Protein AF-A0A973PE07-F1 (afdb_monomer_lite)

Foldseek 3Di:
DVLLVVLQVLLVVCVVVLCDPPSVVVQVVVLVVLLVLLVVLLVCLVPPLLVNLVSLVVLLVCLLCVQVVVPFPDPSDDVVVCLVVVDDLVSSLSSVLSNLCNDSSVVSLLSSLVSLLSNLVVVHDVLNVLSVLLSVLSSLLSSLSSLLSRLQCVVLVVDPNSVVVNVVVSVCVVVCVVCVVVVCVVVVPDDRDPVSCVDLSNLSNVVSVVNVVSSVVSVVSSVVSSVSSSVSSCVVSVPPPPVVPPPPPQDQPDDVSVVVVVVVVVVVPPPVVVVVVVVVVD

Secondary structure (DSSP, 8-state):
-HHHHHHHHHHHHHHHHH-SSHHHHHHHHHHHHHHHHHHHHHHHHHH-HHHHHHHHHHHHHHHHHHHHHTTSS-TTS-HHHHGGGT--HHHHHHHHHHHHHSSHHHHHHHHHHHHHHHHHHHH-HHHHHHHHHHHHHHHHHHHHHHHHHHHHHHHHTTSHHHHHHHHHHHHHHHHHHHHHHHHHHHTT--SS-THHHHSTTTHHHHHHTT-HHHHHHHHHHHHHHHHHHHHHHHHHHH------S-------SSHHHHHHHHHHHHHHH-HHHHHHHHHH--

Sequence (282 aa):
MAVALTMARMKVAVLRHSFRGQRAQTAGTGAAIGGVLAAGTLYLAFTDLDLLAAAYAVWLLGWMLGPVFMGGGDETLRPEYFAPLGLRPRKLATGLLVAAFVGVAPLVSLAALVGLVVAGVRLGFVNALVALPAAALQLAVFVLASKVTVALVGLALRSRLGAIASGMLNGAILAALGQIWVFFVAFGQSGIPDEVWWLPSGWGLLAVRGQWWALGALAVLVVLLLGAWAALLNRRSGAVRASGRGRSTMRASGADGAIVAKELRTWSRDLVRNHQLTFALS

Radius of gyration: 24.04 Å; chains: 1; bounding box: 61×44×74 Å

pLDDT: mean 70.96, std 10.06, range [41.59, 85.06]

Structure (mmCIF, N/CA/C/O backbone):
data_AF-A0A973PE07-F1
#
_entry.id   AF-A0A973PE07-F1
#
loop_
_atom_site.group_PDB
_atom_site.id
_atom_site.type_symbol
_atom_site.label_atom_id
_atom_site.label_alt_id
_atom_site.label_comp_id
_atom_site.label_asym_id
_atom_site.label_entity_id
_atom_site.label_seq_id
_atom_site.pdbx_PDB_ins_code
_atom_site.Cartn_x
_atom_site.Cartn_y
_atom_site.Cartn_z
_atom_site.occupancy
_atom_site.B_iso_or_equiv
_atom_site.auth_seq_id
_atom_site.auth_comp_id
_atom_site.auth_asym_id
_atom_site.auth_atom_id
_atom_site.pdbx_PDB_model_num
ATOM 1 N N . MET A 1 1 ? 12.596 -20.883 -3.164 1.00 57.22 1 MET A N 1
ATOM 2 C CA . MET A 1 1 ? 13.102 -20.169 -1.973 1.00 57.22 1 MET A CA 1
ATOM 3 C C . MET A 1 1 ? 14.409 -19.425 -2.218 1.00 57.22 1 MET A C 1
ATOM 5 O O . MET A 1 1 ? 14.394 -18.218 -2.037 1.00 57.22 1 MET A O 1
ATOM 9 N N . ALA A 1 2 ? 15.488 -20.069 -2.690 1.00 70.19 2 ALA A N 1
ATOM 10 C CA . ALA A 1 2 ? 16.799 -19.416 -2.857 1.00 70.19 2 ALA A CA 1
ATOM 11 C C . ALA A 1 2 ? 16.759 -18.086 -3.641 1.00 70.19 2 ALA A C 1
ATOM 13 O O . ALA A 1 2 ? 17.217 -17.073 -3.136 1.00 70.19 2 ALA A O 1
ATOM 14 N N . VAL A 1 3 ? 16.112 -18.052 -4.813 1.00 68.50 3 VAL A N 1
ATOM 15 C CA . VAL A 1 3 ? 16.027 -16.839 -5.659 1.00 68.50 3 VAL A CA 1
ATOM 16 C C . VAL A 1 3 ? 15.368 -15.652 -4.942 1.00 68.50 3 VAL A C 1
ATOM 18 O O . VAL A 1 3 ? 15.861 -14.532 -5.038 1.00 68.50 3 VAL A O 1
ATOM 21 N N . ALA A 1 4 ? 14.282 -15.886 -4.198 1.00 69.50 4 ALA A N 1
ATOM 22 C CA . ALA A 1 4 ? 13.571 -14.820 -3.490 1.00 69.50 4 ALA A CA 1
ATOM 23 C C . ALA A 1 4 ? 14.399 -14.244 -2.334 1.00 69.50 4 ALA A C 1
ATOM 25 O O . ALA A 1 4 ? 14.472 -13.029 -2.168 1.00 69.50 4 ALA A O 1
ATOM 26 N N . LEU A 1 5 ? 15.088 -15.116 -1.594 1.00 69.62 5 LEU A N 1
ATOM 27 C CA . LEU A 1 5 ? 16.027 -14.725 -0.544 1.00 69.62 5 LEU A CA 1
ATOM 28 C C . LEU A 1 5 ? 17.206 -13.922 -1.104 1.00 69.62 5 LEU A C 1
ATOM 30 O O . LEU A 1 5 ? 17.582 -12.905 -0.525 1.00 69.62 5 LEU A O 1
ATOM 34 N N . THR A 1 6 ? 17.763 -14.330 -2.246 1.00 75.38 6 THR A N 1
ATOM 35 C CA . THR A 1 6 ? 18.860 -13.596 -2.886 1.00 75.38 6 THR A CA 1
ATOM 36 C C . THR A 1 6 ? 18.401 -12.219 -3.363 1.00 75.38 6 THR A C 1
ATOM 38 O O . THR A 1 6 ? 19.090 -11.239 -3.104 1.00 75.38 6 THR A O 1
ATOM 41 N N . MET A 1 7 ? 17.223 -12.105 -3.985 1.00 72.56 7 MET A N 1
ATOM 42 C CA . MET A 1 7 ? 16.670 -10.807 -4.397 1.00 72.56 7 MET A CA 1
ATOM 43 C C . MET A 1 7 ? 16.384 -9.883 -3.208 1.00 72.56 7 MET A C 1
ATOM 45 O O . MET A 1 7 ? 16.707 -8.697 -3.267 1.00 72.56 7 MET A O 1
ATOM 49 N N . ALA A 1 8 ? 15.855 -10.421 -2.106 1.00 69.56 8 ALA A N 1
ATOM 50 C CA . ALA A 1 8 ? 15.675 -9.663 -0.870 1.00 69.56 8 ALA A CA 1
ATOM 51 C C . ALA A 1 8 ? 17.018 -9.148 -0.325 1.00 69.56 8 ALA A C 1
ATOM 53 O O . ALA A 1 8 ? 17.148 -7.962 -0.025 1.00 69.56 8 ALA A O 1
ATOM 54 N N . ARG A 1 9 ? 18.049 -10.005 -0.272 1.00 74.12 9 ARG A N 1
ATOM 55 C CA . ARG A 1 9 ? 19.407 -9.617 0.149 1.00 74.12 9 ARG A CA 1
ATOM 56 C C . ARG A 1 9 ? 20.021 -8.561 -0.767 1.00 74.12 9 ARG A C 1
ATOM 58 O O . ARG A 1 9 ? 20.617 -7.616 -0.261 1.00 74.12 9 ARG A O 1
ATOM 65 N N . MET A 1 10 ? 19.841 -8.680 -2.085 1.00 73.44 10 MET A N 1
ATOM 66 C CA . MET A 1 10 ? 20.280 -7.659 -3.041 1.00 73.44 10 MET A CA 1
ATOM 67 C C . MET A 1 10 ? 19.593 -6.325 -2.769 1.00 73.44 10 MET A C 1
ATOM 69 O O . MET A 1 10 ? 20.272 -5.307 -2.703 1.00 73.44 10 MET A O 1
ATOM 73 N N . LYS A 1 11 ? 18.273 -6.311 -2.540 1.00 69.31 11 LYS A N 1
ATOM 74 C CA . LYS A 1 11 ? 17.566 -5.064 -2.237 1.00 69.31 11 LYS A CA 1
ATOM 75 C C . LYS A 1 11 ? 18.044 -4.429 -0.936 1.00 69.31 11 LYS A C 1
ATOM 77 O O . LYS A 1 11 ? 18.269 -3.226 -0.901 1.00 69.31 11 LYS A O 1
ATOM 82 N N . VAL A 1 12 ? 18.265 -5.225 0.110 1.00 70.31 12 VAL A N 1
ATOM 83 C CA . VAL A 1 12 ? 18.839 -4.737 1.376 1.00 70.31 12 VAL A CA 1
ATOM 84 C C . VAL A 1 12 ? 20.245 -4.177 1.164 1.00 70.31 12 VAL A C 1
ATOM 86 O O . VAL A 1 12 ? 20.564 -3.115 1.694 1.00 70.31 12 VAL A O 1
ATOM 89 N N . ALA A 1 13 ? 21.080 -4.850 0.372 1.00 73.81 13 ALA A N 1
ATOM 90 C CA . ALA A 1 13 ? 22.417 -4.371 0.046 1.00 73.81 13 ALA A CA 1
ATOM 91 C C . ALA A 1 13 ? 22.365 -3.053 -0.742 1.00 73.81 13 ALA A C 1
ATOM 93 O O . ALA A 1 13 ? 23.071 -2.111 -0.390 1.00 73.81 13 ALA A O 1
ATOM 94 N N . VAL A 1 14 ? 21.490 -2.948 -1.745 1.00 68.69 14 VAL A N 1
ATOM 95 C CA . VAL A 1 14 ? 21.272 -1.716 -2.514 1.00 68.69 14 VAL A CA 1
ATOM 96 C C . VAL A 1 14 ? 20.779 -0.597 -1.606 1.00 68.69 14 VAL A C 1
ATOM 98 O O . VAL A 1 14 ? 21.340 0.490 -1.660 1.00 68.69 14 VAL A O 1
ATOM 101 N N . LEU A 1 15 ? 19.799 -0.851 -0.734 1.00 66.25 15 LEU A N 1
ATOM 102 C CA . LEU A 1 15 ? 19.305 0.140 0.226 1.00 66.25 15 LEU A CA 1
ATOM 103 C C . LEU A 1 15 ? 20.432 0.628 1.138 1.00 66.25 15 LEU A C 1
ATOM 105 O O . LEU A 1 15 ? 20.644 1.831 1.230 1.00 66.25 15 LEU A O 1
ATOM 109 N N . ARG A 1 16 ? 21.222 -0.286 1.721 1.00 68.38 16 ARG A N 1
ATOM 110 C CA . ARG A 1 16 ? 22.383 0.055 2.562 1.00 68.38 16 ARG A CA 1
ATOM 111 C C . ARG A 1 16 ? 23.386 0.971 1.856 1.00 68.38 16 ARG A C 1
ATOM 113 O O . ARG A 1 16 ? 23.907 1.882 2.487 1.00 68.38 16 ARG A O 1
ATOM 120 N N . HIS A 1 17 ? 23.637 0.754 0.566 1.00 66.44 17 HIS A N 1
ATOM 121 C CA . HIS A 1 17 ? 24.606 1.543 -0.204 1.00 66.44 17 HIS A CA 1
ATOM 122 C C . HIS A 1 17 ? 23.992 2.775 -0.893 1.00 66.44 17 HIS A C 1
ATOM 124 O O . HIS A 1 17 ? 24.728 3.666 -1.307 1.00 66.44 17 HIS A O 1
ATOM 130 N N . SER A 1 18 ? 22.660 2.859 -0.987 1.00 60.16 18 SER A N 1
ATOM 131 C CA . SER A 1 18 ? 21.935 3.993 -1.583 1.00 60.16 18 SER A CA 1
ATOM 132 C C . SER A 1 18 ? 21.738 5.159 -0.612 1.00 60.16 18 SER A C 1
ATOM 134 O O . SER A 1 18 ? 21.343 6.242 -1.040 1.00 60.16 18 SER A O 1
ATOM 136 N N . PHE A 1 19 ? 22.061 4.983 0.675 1.00 55.88 19 PHE A N 1
ATOM 137 C CA . PHE A 1 19 ? 22.069 6.046 1.687 1.00 55.88 19 PHE A CA 1
ATOM 138 C C . PHE A 1 19 ? 23.280 6.994 1.562 1.00 55.88 19 PHE A C 1
ATOM 140 O O . PHE A 1 19 ? 23.884 7.384 2.558 1.00 55.88 19 PHE A O 1
ATOM 147 N N . ARG A 1 20 ? 23.660 7.385 0.339 1.00 56.38 20 ARG A N 1
ATOM 148 C CA . ARG A 1 20 ? 24.670 8.426 0.092 1.00 56.38 20 ARG A CA 1
ATOM 149 C C . ARG A 1 20 ? 24.156 9.415 -0.960 1.00 56.38 20 ARG A C 1
ATOM 151 O O . ARG A 1 20 ? 23.688 9.009 -2.021 1.00 56.38 20 ARG A O 1
ATOM 158 N N . GLY A 1 21 ? 24.239 10.712 -0.658 1.00 59.06 21 GLY A N 1
ATOM 159 C CA . GLY A 1 21 ? 23.852 11.805 -1.562 1.00 59.06 21 GLY A CA 1
ATOM 160 C C . GLY A 1 21 ? 22.342 12.084 -1.647 1.00 59.06 21 GLY A C 1
ATOM 161 O O . GLY A 1 21 ? 21.580 11.785 -0.729 1.00 59.06 21 GLY A O 1
ATOM 162 N N . GLN A 1 22 ? 21.897 12.659 -2.768 1.00 55.78 22 GLN A N 1
ATOM 163 C CA . GLN A 1 22 ? 20.538 13.193 -2.973 1.00 55.78 22 GLN A CA 1
ATOM 164 C C . GLN A 1 22 ? 19.412 12.155 -2.802 1.00 55.78 22 GLN A C 1
ATOM 166 O O . GLN A 1 22 ? 18.336 12.488 -2.313 1.00 55.78 22 GLN A O 1
ATOM 171 N N . ARG A 1 23 ? 19.673 10.876 -3.110 1.00 56.84 23 ARG A N 1
ATOM 172 C CA . ARG A 1 23 ? 18.713 9.774 -2.898 1.00 56.84 23 ARG A CA 1
ATOM 173 C C . ARG A 1 23 ? 18.468 9.463 -1.418 1.00 56.84 23 ARG A C 1
ATOM 175 O O . ARG A 1 23 ? 17.372 9.036 -1.063 1.00 56.84 23 ARG A O 1
ATOM 182 N N . ALA A 1 24 ? 19.462 9.694 -0.557 1.00 59.59 24 ALA A N 1
ATOM 183 C CA . ALA A 1 24 ? 19.322 9.538 0.888 1.00 59.59 24 ALA A CA 1
ATOM 184 C C . ALA A 1 24 ? 18.461 10.657 1.482 1.00 59.59 24 ALA A C 1
ATOM 186 O O . ALA A 1 24 ? 17.625 10.383 2.337 1.00 59.59 24 ALA A O 1
ATOM 187 N N . GLN A 1 25 ? 18.612 11.892 0.986 1.00 59.03 25 GLN A N 1
ATOM 188 C CA . GLN A 1 25 ? 17.750 13.009 1.379 1.00 59.03 25 GLN A CA 1
ATOM 189 C C . GLN A 1 25 ? 16.302 12.775 0.951 1.00 59.03 25 GLN A C 1
ATOM 191 O O . GLN A 1 25 ? 15.421 12.834 1.797 1.00 59.03 25 GLN A O 1
ATOM 196 N N . THR A 1 26 ? 16.035 12.410 -0.308 1.00 64.12 26 THR A N 1
ATOM 197 C CA . THR A 1 26 ? 14.653 12.148 -0.754 1.00 64.12 26 THR A CA 1
ATOM 198 C C . THR A 1 26 ? 14.011 10.973 -0.013 1.00 64.12 26 THR A C 1
ATOM 200 O O . THR A 1 26 ? 12.840 11.042 0.358 1.00 64.12 26 THR A O 1
ATOM 203 N N . ALA A 1 27 ? 14.773 9.903 0.250 1.00 64.00 27 ALA A N 1
ATOM 204 C CA . ALA A 1 27 ? 14.294 8.771 1.042 1.00 64.00 27 ALA A CA 1
ATOM 205 C C . ALA A 1 27 ? 14.064 9.151 2.514 1.00 64.00 27 ALA A C 1
ATOM 207 O O . ALA A 1 27 ? 13.076 8.719 3.102 1.00 64.00 27 ALA A O 1
ATOM 208 N N . GLY A 1 28 ? 14.942 9.972 3.095 1.00 66.94 28 GLY A N 1
ATOM 209 C CA . GLY A 1 28 ? 14.835 10.469 4.465 1.00 66.94 28 GLY A CA 1
ATOM 210 C C . GLY A 1 28 ? 13.641 11.401 4.659 1.00 66.94 28 GLY A C 1
ATOM 211 O O . GLY A 1 28 ? 12.853 11.192 5.574 1.00 66.94 28 GLY A O 1
ATOM 212 N N . THR A 1 29 ? 13.442 12.369 3.762 1.00 70.06 29 THR A N 1
ATOM 213 C CA . THR A 1 29 ? 12.277 13.265 3.782 1.00 70.06 29 THR A CA 1
ATOM 214 C C . THR A 1 29 ? 10.978 12.484 3.591 1.00 70.06 29 THR A C 1
ATOM 216 O O . THR A 1 29 ? 10.030 12.685 4.345 1.00 70.06 29 THR A O 1
ATOM 219 N N . GLY A 1 30 ? 10.941 11.534 2.648 1.00 71.81 30 GLY A N 1
ATOM 220 C CA . GLY A 1 30 ? 9.783 10.658 2.459 1.00 71.81 30 GLY A CA 1
ATOM 221 C C . GLY A 1 30 ? 9.486 9.788 3.685 1.00 71.81 30 GLY A C 1
ATOM 222 O O . GLY A 1 30 ? 8.327 9.638 4.065 1.00 71.81 30 GLY A O 1
ATOM 223 N N . ALA A 1 31 ? 10.521 9.261 4.344 1.00 73.12 31 ALA A N 1
ATOM 224 C CA . ALA A 1 31 ? 10.378 8.495 5.579 1.00 73.12 31 ALA A CA 1
ATOM 225 C C . ALA A 1 31 ? 9.899 9.359 6.753 1.00 73.12 31 ALA A C 1
ATOM 227 O O . ALA A 1 31 ? 9.062 8.905 7.525 1.00 73.12 31 ALA A O 1
ATOM 228 N N . ALA A 1 32 ? 10.386 10.597 6.875 1.00 74.00 32 ALA A N 1
ATOM 229 C CA . ALA A 1 32 ? 9.976 11.526 7.923 1.00 74.00 32 ALA A CA 1
ATOM 230 C C . ALA A 1 32 ? 8.511 11.952 7.756 1.00 74.00 32 ALA A C 1
ATOM 232 O O . ALA A 1 32 ? 7.726 11.813 8.690 1.00 74.00 32 ALA A O 1
ATOM 233 N N . ILE A 1 33 ? 8.119 12.385 6.551 1.00 80.00 33 ILE A N 1
ATOM 234 C CA . ILE A 1 33 ? 6.724 12.734 6.237 1.00 80.00 33 ILE A CA 1
ATOM 235 C C . ILE A 1 33 ? 5.824 11.517 6.453 1.00 80.00 33 ILE A C 1
ATOM 237 O O . ILE A 1 33 ? 4.800 11.608 7.126 1.00 80.00 33 ILE A O 1
ATOM 241 N N . GLY A 1 34 ? 6.231 10.357 5.936 1.00 77.94 34 GLY A N 1
ATOM 242 C CA . GLY A 1 34 ? 5.502 9.112 6.126 1.00 77.94 34 GLY A CA 1
ATOM 243 C C . GLY A 1 34 ? 5.376 8.717 7.600 1.00 77.94 34 GLY A C 1
ATOM 244 O O . GLY A 1 34 ? 4.316 8.263 8.015 1.00 77.94 34 GLY A O 1
ATOM 245 N N . GLY A 1 35 ? 6.420 8.930 8.404 1.00 78.06 35 GLY A N 1
ATOM 246 C CA . GLY A 1 35 ? 6.415 8.690 9.845 1.00 78.06 35 GLY A CA 1
ATOM 247 C C . GLY A 1 35 ? 5.449 9.608 10.594 1.00 78.06 35 GLY A C 1
ATOM 248 O O . GLY A 1 35 ? 4.687 9.125 11.426 1.00 78.06 35 GLY A O 1
ATOM 249 N N . VAL A 1 36 ? 5.412 10.900 10.254 1.00 81.31 36 VAL A N 1
ATOM 250 C CA . VAL A 1 36 ? 4.438 11.856 10.813 1.00 81.31 36 VAL A CA 1
ATOM 251 C C . VAL A 1 36 ? 3.011 11.456 10.440 1.00 81.31 36 VAL A C 1
ATOM 253 O O . VAL A 1 36 ? 2.143 11.400 11.308 1.00 81.31 36 VAL A O 1
ATOM 256 N N . LEU A 1 37 ? 2.769 11.102 9.174 1.00 81.88 37 LEU A N 1
ATOM 257 C CA . LEU A 1 37 ? 1.463 10.615 8.726 1.00 81.88 37 LEU A CA 1
ATOM 258 C C . LEU A 1 37 ? 1.068 9.314 9.434 1.00 81.88 37 LEU A C 1
ATOM 260 O O . LEU A 1 37 ? -0.090 9.151 9.816 1.00 81.88 37 LEU A O 1
ATOM 264 N N . ALA A 1 38 ? 2.012 8.395 9.646 1.00 80.69 38 ALA A N 1
ATOM 265 C CA . ALA A 1 38 ? 1.766 7.147 10.360 1.00 80.69 38 ALA A CA 1
ATOM 266 C C . ALA A 1 38 ? 1.428 7.405 11.833 1.00 80.69 38 ALA A C 1
ATOM 268 O O . ALA A 1 38 ? 0.469 6.828 12.336 1.00 80.69 38 ALA A O 1
ATOM 269 N N . ALA A 1 39 ? 2.147 8.314 12.497 1.00 81.31 39 ALA A N 1
ATOM 270 C CA . ALA A 1 39 ? 1.852 8.730 13.865 1.00 81.31 39 ALA A CA 1
ATOM 271 C C . ALA A 1 39 ? 0.468 9.390 13.975 1.00 81.31 39 ALA A C 1
ATOM 273 O O . ALA A 1 39 ? -0.303 9.046 14.869 1.00 81.31 39 ALA A O 1
ATOM 274 N N . GLY A 1 40 ? 0.114 10.267 13.029 1.00 80.69 40 GLY A N 1
ATOM 275 C CA . GLY A 1 40 ? -1.225 10.855 12.942 1.00 80.69 40 GLY A CA 1
ATOM 276 C C . GLY A 1 40 ? -2.312 9.799 12.730 1.00 80.69 40 GLY A C 1
ATOM 277 O O . GLY A 1 40 ? -3.324 9.808 13.420 1.00 80.69 40 GLY A O 1
ATOM 278 N N . THR A 1 41 ? -2.070 8.822 11.853 1.00 81.50 41 THR A N 1
ATOM 279 C CA . THR A 1 41 ? -2.992 7.691 11.629 1.00 81.50 41 THR A CA 1
ATOM 280 C C . THR A 1 41 ? -3.160 6.856 12.902 1.00 81.50 41 THR A C 1
ATOM 282 O O . THR A 1 41 ? -4.266 6.445 13.240 1.00 81.50 41 THR A O 1
ATOM 285 N N . LEU A 1 42 ? -2.073 6.638 13.648 1.00 83.81 42 LEU A N 1
ATOM 286 C CA . LEU A 1 42 ? -2.109 5.920 14.918 1.00 83.81 42 LEU A CA 1
ATOM 287 C C . LEU A 1 42 ? -2.925 6.676 15.969 1.00 83.81 42 LEU A C 1
ATOM 289 O O . LEU A 1 42 ? -3.717 6.063 16.675 1.00 83.81 42 LEU A O 1
ATOM 293 N N . TYR A 1 43 ? -2.763 7.999 16.044 1.00 82.94 43 TYR A N 1
ATOM 294 C CA . TYR A 1 43 ? -3.553 8.855 16.924 1.00 82.94 43 TYR A CA 1
ATOM 295 C C . TYR A 1 43 ? -5.050 8.765 16.597 1.00 82.94 43 TYR A C 1
ATOM 297 O O . TYR A 1 43 ? -5.862 8.565 17.499 1.00 82.94 43 TYR A O 1
ATOM 305 N N . LEU A 1 44 ? -5.416 8.799 15.310 1.00 81.31 44 LEU A N 1
ATOM 306 C CA . LEU A 1 44 ? -6.809 8.646 14.875 1.00 81.31 44 LEU A CA 1
ATOM 307 C C . LEU A 1 44 ? -7.426 7.313 15.318 1.00 81.31 44 LEU A C 1
ATOM 309 O O . LEU A 1 44 ? -8.599 7.286 15.669 1.00 81.31 44 LEU A O 1
ATOM 313 N N . ALA A 1 45 ? -6.644 6.233 15.415 1.00 81.62 45 ALA A N 1
ATOM 314 C CA . ALA A 1 45 ? -7.139 4.951 15.924 1.00 81.62 45 ALA A CA 1
ATOM 315 C C . ALA A 1 45 ? -7.625 4.995 17.387 1.00 81.62 45 ALA A C 1
ATOM 317 O O . ALA A 1 45 ? -8.424 4.149 17.810 1.00 81.62 45 ALA A O 1
ATOM 318 N N . PHE A 1 46 ? -7.166 5.975 18.170 1.00 78.81 46 PHE A N 1
ATOM 319 C CA . PHE A 1 46 ? -7.644 6.208 19.533 1.00 78.81 46 PHE A CA 1
ATOM 320 C C . PHE A 1 46 ? -8.862 7.133 19.581 1.00 78.81 46 PHE A C 1
ATOM 322 O O . PHE A 1 46 ? -9.716 6.957 20.452 1.00 78.81 46 PHE A O 1
ATOM 329 N N . THR A 1 47 ? -8.973 8.060 18.635 1.00 82.06 47 THR A N 1
ATOM 330 C CA . THR A 1 47 ? -10.000 9.104 18.656 1.00 82.06 47 THR A CA 1
ATOM 331 C C . THR A 1 47 ? -11.257 8.689 17.900 1.00 82.06 47 THR A C 1
ATOM 333 O O . THR A 1 47 ? -12.329 8.634 18.494 1.00 82.06 47 THR A O 1
ATOM 336 N N . ASP A 1 48 ? -11.128 8.368 16.611 1.00 80.56 48 ASP A N 1
ATOM 337 C CA . ASP A 1 48 ? -12.265 8.230 15.702 1.00 80.56 48 ASP A CA 1
ATOM 338 C C . ASP A 1 48 ? -11.960 7.247 14.557 1.00 80.56 48 ASP A C 1
ATOM 340 O O . ASP A 1 48 ? -10.986 7.381 13.809 1.00 80.56 48 ASP A O 1
ATOM 344 N N . LEU A 1 49 ? -12.823 6.241 14.423 1.00 78.75 49 LEU A N 1
ATOM 345 C CA . LEU A 1 49 ? -12.694 5.185 13.424 1.00 78.75 49 LEU A CA 1
ATOM 346 C C . LEU A 1 49 ? -13.082 5.642 12.011 1.00 78.75 49 LEU A C 1
ATOM 348 O O . LEU A 1 49 ? -12.560 5.077 11.050 1.00 78.75 49 LEU A O 1
ATOM 352 N N . ASP A 1 50 ? -13.947 6.646 11.868 1.00 79.38 50 ASP A N 1
ATOM 353 C CA . ASP A 1 50 ? -14.361 7.174 10.564 1.00 79.38 50 ASP A CA 1
ATOM 354 C C . ASP A 1 50 ? -13.218 7.996 9.952 1.00 79.38 50 ASP A C 1
ATOM 356 O O . ASP A 1 50 ? -12.835 7.797 8.794 1.00 79.38 50 ASP A O 1
ATOM 360 N N . LEU A 1 51 ? -12.556 8.815 10.778 1.00 78.31 51 LEU A N 1
ATOM 361 C CA . LEU A 1 51 ? -11.313 9.506 10.413 1.00 78.31 51 LEU A CA 1
ATOM 362 C C . LEU A 1 51 ? -10.182 8.526 10.084 1.00 78.31 51 LEU A C 1
ATOM 364 O O . LEU A 1 51 ? -9.405 8.767 9.157 1.00 78.31 51 LEU A O 1
ATOM 368 N N . LEU A 1 52 ? -10.099 7.399 10.795 1.00 80.25 52 LEU A N 1
ATOM 369 C CA . LEU A 1 52 ? -9.124 6.352 10.498 1.00 80.25 52 LEU A CA 1
ATOM 370 C C . LEU A 1 52 ? -9.397 5.670 9.142 1.00 80.25 52 LEU A C 1
ATOM 372 O O . LEU A 1 52 ? -8.457 5.431 8.379 1.00 80.25 52 LEU A O 1
ATOM 376 N N . ALA A 1 53 ? -10.662 5.394 8.808 1.00 80.44 53 ALA A N 1
ATOM 377 C CA . ALA A 1 53 ? -11.041 4.841 7.506 1.00 80.44 53 ALA A CA 1
ATOM 378 C C . ALA A 1 53 ? -10.673 5.798 6.359 1.00 80.44 53 ALA A C 1
ATOM 380 O O . ALA A 1 53 ? -10.077 5.376 5.360 1.00 80.44 53 ALA A O 1
ATOM 381 N N . ALA A 1 54 ? -10.938 7.097 6.534 1.00 78.62 54 ALA A N 1
ATOM 382 C CA . ALA A 1 54 ? -10.528 8.127 5.583 1.00 78.62 54 ALA A CA 1
ATOM 383 C C . ALA A 1 54 ? -9.000 8.227 5.461 1.00 78.62 54 ALA A C 1
ATOM 385 O O . ALA A 1 54 ? -8.473 8.293 4.348 1.00 78.62 54 ALA A O 1
ATOM 386 N N . ALA A 1 55 ? -8.266 8.152 6.575 1.00 81.50 55 ALA A N 1
ATOM 387 C CA . ALA A 1 55 ? -6.806 8.130 6.550 1.00 81.50 55 ALA A CA 1
ATOM 388 C C . ALA A 1 55 ? -6.276 6.945 5.725 1.00 81.50 55 ALA A C 1
ATOM 390 O O . ALA A 1 55 ? -5.382 7.123 4.896 1.00 81.50 55 ALA A O 1
ATOM 391 N N . TYR A 1 56 ? -6.850 5.745 5.867 1.00 81.62 56 TYR A N 1
ATOM 392 C CA . TYR A 1 56 ? -6.454 4.599 5.043 1.00 81.62 56 TYR A CA 1
ATOM 393 C C . TYR A 1 56 ? -6.802 4.753 3.561 1.00 81.62 56 TYR A C 1
ATOM 395 O O . TYR A 1 56 ? -6.057 4.250 2.716 1.00 81.62 56 TYR A O 1
ATOM 403 N N . ALA A 1 57 ? -7.878 5.467 3.219 1.00 81.38 57 ALA A N 1
ATOM 404 C CA . ALA A 1 57 ? -8.162 5.826 1.831 1.00 81.38 57 ALA A CA 1
ATOM 405 C C . ALA A 1 57 ? -7.067 6.744 1.264 1.00 81.38 57 ALA A C 1
ATOM 407 O O . ALA A 1 57 ? -6.549 6.491 0.175 1.00 81.38 57 ALA A O 1
ATOM 408 N N . VAL A 1 58 ? -6.625 7.743 2.036 1.00 81.31 58 VAL A N 1
ATOM 409 C CA . VAL A 1 58 ? -5.495 8.610 1.661 1.00 81.31 58 VAL A CA 1
ATOM 410 C C . VAL A 1 58 ? -4.206 7.801 1.495 1.00 81.31 58 VAL A C 1
ATOM 412 O O . VAL A 1 58 ? -3.483 8.002 0.517 1.00 81.31 58 VAL A O 1
ATOM 415 N N . TRP A 1 59 ? -3.933 6.836 2.380 1.00 81.25 59 TRP A N 1
ATOM 416 C CA . TRP A 1 59 ? -2.793 5.922 2.230 1.00 81.25 59 TRP A CA 1
ATOM 417 C C . TRP A 1 59 ? -2.859 5.117 0.929 1.00 81.25 59 TRP A C 1
ATOM 419 O O . TRP A 1 59 ? -1.861 5.048 0.209 1.00 81.25 59 TRP A O 1
ATOM 429 N N . LEU A 1 60 ? -4.018 4.540 0.596 1.00 80.12 60 LEU A N 1
ATOM 430 C CA . LEU A 1 60 ? -4.215 3.787 -0.646 1.00 80.12 60 LEU A CA 1
ATOM 431 C C . LEU A 1 60 ? -3.916 4.655 -1.877 1.00 80.12 60 LEU A C 1
ATOM 433 O O . LEU A 1 60 ? -3.180 4.236 -2.773 1.00 80.12 60 LEU A O 1
ATOM 437 N N . LEU A 1 61 ? -4.434 5.884 -1.892 1.00 77.44 61 LEU A N 1
ATOM 438 C CA . LEU A 1 61 ? -4.204 6.847 -2.967 1.00 77.44 61 LEU A CA 1
ATOM 439 C C . LEU A 1 61 ? -2.731 7.248 -3.064 1.00 77.44 61 LEU A C 1
ATOM 441 O O . LEU A 1 61 ? -2.159 7.235 -4.155 1.00 77.44 61 LEU A O 1
ATOM 445 N N . GLY A 1 62 ? -2.090 7.524 -1.927 1.00 76.25 62 GLY A N 1
ATOM 446 C CA . GLY A 1 62 ? -0.660 7.816 -1.853 1.00 76.25 62 GLY A CA 1
ATOM 447 C C . GLY A 1 62 ? 0.195 6.686 -2.431 1.00 76.25 62 GLY A C 1
ATOM 448 O O . GLY A 1 62 ? 1.155 6.945 -3.154 1.00 76.25 62 GLY A O 1
ATOM 449 N N . TRP A 1 63 ? -0.184 5.426 -2.204 1.00 77.31 63 TRP A N 1
ATOM 450 C CA . TRP A 1 63 ? 0.500 4.265 -2.782 1.00 77.31 63 TRP A CA 1
ATOM 451 C C . TRP A 1 63 ? 0.289 4.103 -4.289 1.00 77.31 63 TRP A C 1
ATOM 453 O O . TRP A 1 63 ? 1.207 3.660 -4.990 1.00 77.31 63 TRP A O 1
ATOM 463 N N . MET A 1 64 ? -0.891 4.455 -4.802 1.00 74.88 64 MET A N 1
ATOM 464 C CA . MET A 1 64 ? -1.176 4.424 -6.240 1.00 74.88 64 MET A CA 1
ATOM 465 C C . MET A 1 64 ? -0.451 5.547 -6.986 1.00 74.88 64 MET A C 1
ATOM 467 O O . MET A 1 64 ? 0.121 5.305 -8.048 1.00 74.88 64 MET A O 1
ATOM 471 N N . LEU A 1 65 ? -0.449 6.754 -6.422 1.00 71.62 65 LEU A N 1
ATOM 472 C CA . LEU A 1 65 ? 0.059 7.962 -7.067 1.00 71.62 65 LEU A CA 1
ATOM 473 C C . LEU A 1 65 ? 1.556 8.194 -6.825 1.00 71.62 65 LEU A C 1
ATOM 475 O O . LEU A 1 65 ? 2.266 8.641 -7.724 1.00 71.62 65 LEU A O 1
ATOM 479 N N . GLY A 1 66 ? 2.063 7.858 -5.638 1.00 70.69 66 GLY A N 1
ATOM 480 C CA . GLY A 1 66 ? 3.444 8.129 -5.223 1.00 70.69 66 GLY A CA 1
ATOM 481 C C . GLY A 1 66 ? 4.509 7.663 -6.226 1.00 70.69 66 GLY A C 1
ATOM 482 O O . GLY A 1 66 ? 5.355 8.465 -6.627 1.00 70.69 66 GLY A O 1
ATOM 483 N N . PRO A 1 67 ? 4.468 6.410 -6.714 1.00 68.81 67 PRO A N 1
ATOM 484 C CA . PRO A 1 67 ? 5.428 5.935 -7.708 1.00 68.81 67 PRO A CA 1
ATOM 485 C C . PRO A 1 67 ? 5.295 6.597 -9.084 1.00 68.81 67 PRO A C 1
ATOM 487 O O . PRO A 1 67 ? 6.263 6.603 -9.844 1.00 68.81 67 PRO A O 1
ATOM 490 N N . VAL A 1 68 ? 4.103 7.090 -9.435 1.00 66.56 68 VAL A N 1
ATOM 491 C CA . VAL A 1 68 ? 3.847 7.757 -10.720 1.00 66.56 68 VAL A CA 1
ATOM 492 C C . VAL A 1 68 ? 4.505 9.135 -10.713 1.00 66.56 68 VAL A C 1
ATOM 494 O O . VAL A 1 68 ? 5.222 9.472 -11.652 1.00 66.56 68 VAL A O 1
ATOM 497 N N . PHE A 1 69 ? 4.344 9.886 -9.621 1.00 63.00 69 PHE A N 1
ATOM 498 C CA . PHE A 1 69 ? 4.935 11.216 -9.462 1.00 63.00 69 PHE A CA 1
ATOM 499 C C . PHE A 1 69 ? 6.449 11.205 -9.252 1.00 63.00 69 PHE A C 1
ATOM 501 O O . PHE A 1 69 ? 7.133 12.096 -9.746 1.00 63.00 69 PHE A O 1
ATOM 508 N N . MET A 1 70 ? 6.996 10.190 -8.576 1.00 62.22 70 MET A N 1
ATOM 509 C CA . MET A 1 70 ? 8.450 10.054 -8.403 1.00 62.22 70 MET A CA 1
ATOM 510 C C . MET A 1 70 ? 9.184 9.487 -9.634 1.00 62.22 70 MET A C 1
ATOM 512 O O . MET A 1 70 ? 10.368 9.172 -9.543 1.00 62.22 70 MET A O 1
ATOM 516 N N . GLY A 1 71 ? 8.522 9.364 -10.790 1.00 52.81 71 GLY A N 1
ATOM 517 C CA . GLY A 1 71 ? 9.196 9.041 -12.052 1.00 52.81 71 GLY A CA 1
ATOM 518 C C . GLY A 1 71 ? 9.353 7.550 -12.369 1.00 52.81 71 GLY A C 1
ATOM 519 O O . GLY A 1 71 ? 10.121 7.200 -13.261 1.00 52.81 71 GLY A O 1
ATOM 520 N N . GLY A 1 72 ? 8.592 6.666 -11.717 1.00 51.50 72 GLY A N 1
ATOM 521 C CA . GLY A 1 72 ? 8.512 5.249 -12.079 1.00 51.50 72 GLY A CA 1
ATOM 522 C C . GLY A 1 72 ? 8.972 4.311 -10.966 1.00 51.50 72 GLY A C 1
ATOM 523 O O . GLY A 1 72 ? 9.992 4.514 -10.317 1.00 51.50 72 GLY A O 1
ATOM 524 N N . GLY A 1 73 ? 8.174 3.265 -10.728 1.00 53.62 73 GLY A N 1
ATOM 525 C CA . GLY A 1 73 ? 8.302 2.418 -9.544 1.00 53.62 73 GLY A CA 1
ATOM 526 C C . GLY A 1 73 ? 9.670 1.765 -9.357 1.00 53.62 73 GLY A C 1
ATOM 527 O O . GLY A 1 73 ? 10.262 1.281 -10.313 1.00 53.62 73 GLY A O 1
ATOM 528 N N . ASP A 1 74 ? 10.089 1.711 -8.088 1.00 53.97 74 ASP A N 1
ATOM 529 C CA . ASP A 1 74 ? 11.236 0.993 -7.516 1.00 53.97 74 ASP A CA 1
ATOM 530 C C . ASP A 1 74 ? 12.254 0.485 -8.552 1.00 53.97 74 ASP A C 1
ATOM 532 O O . ASP A 1 74 ? 12.309 -0.700 -8.889 1.00 53.97 74 ASP A O 1
ATOM 536 N N . GLU A 1 75 ? 13.056 1.411 -9.079 1.00 50.41 75 GLU A N 1
ATOM 537 C CA . GLU A 1 75 ? 14.055 1.138 -10.117 1.00 50.41 75 GLU A CA 1
ATOM 538 C C . GLU A 1 75 ? 15.208 0.245 -9.636 1.00 50.41 75 GLU A C 1
ATOM 540 O O . GLU A 1 75 ? 16.071 -0.138 -10.428 1.00 50.41 75 GLU A O 1
ATOM 545 N N . THR A 1 76 ? 15.223 -0.099 -8.346 1.00 51.66 76 THR A N 1
ATOM 546 C CA . THR A 1 76 ? 16.281 -0.880 -7.700 1.00 51.66 76 THR A CA 1
ATOM 547 C C . THR A 1 76 ? 16.403 -2.291 -8.269 1.00 51.66 76 THR A C 1
ATOM 549 O O . THR A 1 76 ? 17.514 -2.802 -8.391 1.00 51.66 76 THR A O 1
ATOM 552 N N . LEU A 1 77 ? 15.291 -2.924 -8.658 1.00 53.19 77 LEU A N 1
ATOM 553 C CA . LEU A 1 77 ? 15.278 -4.282 -9.207 1.00 53.19 77 LEU A CA 1
ATOM 554 C C . LEU A 1 77 ? 14.361 -4.360 -10.430 1.00 53.19 77 LEU A C 1
ATOM 556 O O . LEU A 1 77 ? 13.200 -4.768 -10.344 1.00 53.19 77 LEU A O 1
ATOM 560 N N . ARG A 1 78 ? 14.889 -3.981 -11.599 1.00 63.72 78 ARG A N 1
ATOM 561 C CA . ARG A 1 78 ? 14.157 -4.126 -12.861 1.00 63.72 78 ARG A CA 1
ATOM 562 C C . ARG A 1 78 ? 14.157 -5.593 -13.308 1.00 63.72 78 ARG A C 1
ATOM 564 O O . ARG A 1 78 ? 15.225 -6.202 -13.354 1.00 63.72 78 ARG A O 1
ATOM 571 N N . PRO A 1 79 ? 13.004 -6.162 -13.711 1.00 61.78 79 PRO A N 1
ATOM 572 C CA . PRO A 1 79 ? 12.940 -7.523 -14.257 1.00 61.78 79 PRO A CA 1
ATOM 573 C C . PRO A 1 79 ? 13.835 -7.698 -15.495 1.00 61.78 79 PRO A C 1
ATOM 575 O O . PRO A 1 79 ? 14.346 -8.786 -15.739 1.00 61.78 79 PRO A O 1
ATOM 578 N N . GLU A 1 80 ? 14.080 -6.608 -16.226 1.00 64.50 80 GLU A N 1
ATOM 579 C CA . GLU A 1 80 ? 14.963 -6.520 -17.394 1.00 64.50 80 GLU A CA 1
ATOM 580 C C . GLU A 1 80 ? 16.409 -6.938 -17.082 1.00 64.50 80 GLU A C 1
ATOM 582 O O . GLU A 1 80 ? 17.038 -7.599 -17.903 1.00 64.50 80 GLU A O 1
ATOM 587 N N . TYR A 1 81 ? 16.916 -6.634 -15.881 1.00 65.06 81 TYR A N 1
ATOM 588 C CA . TYR A 1 81 ? 18.265 -7.033 -15.459 1.00 65.06 81 TYR A CA 1
ATOM 589 C C . TYR A 1 81 ? 18.384 -8.534 -15.184 1.00 65.06 81 TYR A C 1
ATOM 591 O O . TYR A 1 81 ? 19.476 -9.091 -15.242 1.00 65.06 81 TYR A O 1
ATOM 599 N N . PHE A 1 82 ? 17.261 -9.201 -14.915 1.00 64.62 82 PHE A N 1
ATOM 600 C CA . PHE A 1 82 ? 17.214 -10.633 -14.624 1.00 64.62 82 PHE A CA 1
ATOM 601 C C . PHE A 1 82 ? 16.764 -11.471 -15.827 1.00 64.62 82 PHE A C 1
ATOM 603 O O . PHE A 1 82 ? 16.834 -12.698 -15.768 1.00 64.62 82 PHE A O 1
ATOM 610 N N . ALA A 1 83 ? 16.342 -10.837 -16.926 1.00 66.44 83 ALA A N 1
ATOM 611 C CA . ALA A 1 83 ? 15.993 -11.518 -18.172 1.00 66.44 83 ALA A CA 1
ATOM 612 C C . ALA A 1 83 ? 17.142 -12.380 -18.748 1.00 66.44 83 ALA A C 1
ATOM 614 O O . ALA A 1 83 ? 16.859 -13.500 -19.179 1.00 66.44 83 ALA A O 1
ATOM 615 N N . PRO A 1 84 ? 18.427 -11.963 -18.688 1.00 65.06 84 PRO A N 1
ATOM 616 C CA . PRO A 1 84 ? 19.544 -12.789 -19.159 1.00 65.06 84 PRO A CA 1
ATOM 617 C C . PRO A 1 84 ? 19.766 -14.075 -18.349 1.00 65.06 84 PRO A C 1
ATOM 619 O O . PRO A 1 84 ? 20.407 -14.998 -18.835 1.00 65.06 84 PRO A O 1
ATOM 622 N N . LEU A 1 85 ? 19.233 -14.164 -17.123 1.00 64.50 85 LEU A N 1
ATOM 623 C CA . LEU A 1 85 ? 19.439 -15.312 -16.230 1.00 64.50 85 LEU A CA 1
ATOM 624 C C . LEU A 1 85 ? 18.511 -16.500 -16.534 1.00 64.50 85 LEU A C 1
ATOM 626 O O . LEU A 1 85 ? 18.561 -17.504 -15.824 1.00 64.50 85 LEU A O 1
ATOM 630 N N . GLY A 1 86 ? 17.623 -16.394 -17.532 1.00 65.19 86 GLY A N 1
ATOM 631 C CA . GLY A 1 86 ? 16.749 -17.498 -17.954 1.00 65.19 86 GLY A CA 1
ATOM 632 C C . GLY A 1 86 ? 15.797 -18.009 -16.862 1.00 65.19 86 GLY A C 1
ATOM 633 O O . GLY A 1 86 ? 15.328 -19.148 -16.908 1.00 65.19 86 GLY A O 1
ATOM 634 N N . LEU A 1 87 ? 15.522 -17.196 -15.837 1.00 64.94 87 LEU A N 1
ATOM 635 C CA . LEU A 1 87 ? 14.707 -17.607 -14.697 1.00 64.94 87 LEU A CA 1
ATOM 636 C C . LEU A 1 87 ? 13.247 -17.813 -15.111 1.00 64.94 87 LEU A C 1
ATOM 638 O O . LEU A 1 87 ? 12.648 -16.986 -15.797 1.00 64.94 87 LEU A O 1
ATOM 642 N N . ARG A 1 88 ? 12.630 -18.895 -14.613 1.00 68.88 88 ARG A N 1
ATOM 643 C CA . ARG A 1 88 ? 11.190 -19.137 -14.805 1.00 68.88 88 ARG A CA 1
ATOM 644 C C . ARG A 1 88 ? 10.385 -17.918 -14.306 1.00 68.88 88 ARG A C 1
ATOM 646 O O . ARG A 1 88 ? 10.581 -17.533 -13.148 1.00 68.88 88 ARG A O 1
ATOM 653 N N . PRO A 1 89 ? 9.420 -17.382 -15.082 1.00 65.06 89 PRO A N 1
ATOM 654 C CA . PRO A 1 89 ? 8.683 -16.157 -14.740 1.00 65.06 89 PRO A CA 1
ATOM 655 C C . PRO A 1 89 ? 8.047 -16.166 -13.342 1.00 65.06 89 PRO A C 1
ATOM 657 O O . PRO A 1 89 ? 8.097 -15.174 -12.624 1.00 65.06 89 PRO A O 1
ATOM 660 N N . ARG A 1 90 ? 7.536 -17.323 -12.894 1.00 64.56 90 ARG A N 1
ATOM 661 C CA . ARG A 1 90 ? 6.964 -17.504 -11.544 1.00 64.56 90 ARG A CA 1
ATOM 662 C C . ARG A 1 90 ? 7.986 -17.301 -10.412 1.00 64.56 90 ARG A C 1
ATOM 664 O O . ARG A 1 90 ? 7.650 -16.760 -9.361 1.00 64.56 90 ARG A O 1
ATOM 671 N N . LYS A 1 91 ? 9.242 -17.720 -10.609 1.00 66.25 91 LYS A N 1
ATOM 672 C CA . LYS A 1 91 ? 10.318 -17.547 -9.613 1.00 66.25 91 LYS A CA 1
ATOM 673 C C . LYS A 1 91 ? 10.816 -16.101 -9.578 1.00 66.25 91 LYS A C 1
ATOM 675 O O . LYS A 1 91 ? 11.139 -15.597 -8.508 1.00 66.25 91 LYS A O 1
ATOM 680 N N . LEU A 1 92 ? 10.831 -15.437 -10.733 1.00 64.38 92 LEU A N 1
ATOM 681 C CA . LEU A 1 92 ? 11.165 -14.019 -10.837 1.00 64.38 92 LEU A CA 1
ATOM 682 C C . LEU A 1 92 ? 10.090 -13.144 -10.174 1.00 64.38 92 LEU A C 1
ATOM 684 O O . LEU A 1 92 ? 10.417 -12.280 -9.369 1.00 64.38 92 LEU A O 1
ATOM 688 N N . ALA A 1 93 ? 8.811 -13.421 -10.446 1.00 65.75 93 ALA A N 1
ATOM 689 C CA . ALA A 1 93 ? 7.684 -12.710 -9.845 1.00 65.75 93 ALA A CA 1
ATOM 690 C C . ALA A 1 93 ? 7.674 -12.844 -8.315 1.00 65.75 93 ALA A C 1
ATOM 692 O O . ALA A 1 93 ? 7.559 -11.847 -7.613 1.00 65.75 93 ALA A O 1
ATOM 693 N N . THR A 1 94 ? 7.874 -14.051 -7.780 1.00 67.25 94 THR A N 1
ATOM 694 C CA . THR A 1 94 ? 7.934 -14.248 -6.320 1.00 67.25 94 THR A CA 1
ATOM 695 C C . THR A 1 94 ? 9.141 -13.554 -5.687 1.00 67.25 94 THR A C 1
ATOM 697 O O . THR A 1 94 ? 8.996 -12.943 -4.634 1.00 67.25 94 THR A O 1
ATOM 700 N N . GLY A 1 95 ? 10.314 -13.569 -6.330 1.00 60.34 95 GLY A N 1
ATOM 701 C CA . GLY A 1 95 ? 11.490 -12.857 -5.821 1.00 60.34 95 GLY A CA 1
ATOM 702 C C . GLY A 1 95 ? 11.352 -11.334 -5.845 1.00 60.34 95 GLY A C 1
ATOM 703 O O . GLY A 1 95 ? 11.685 -10.677 -4.860 1.00 60.34 95 GLY A O 1
ATOM 704 N N . LEU A 1 96 ? 10.792 -10.775 -6.921 1.00 65.19 96 LEU A N 1
ATOM 705 C CA . LEU A 1 96 ? 10.508 -9.342 -7.028 1.00 65.19 96 LEU A CA 1
ATOM 706 C C . LEU A 1 96 ? 9.400 -8.898 -6.070 1.00 65.19 96 LEU A C 1
ATOM 708 O O . LEU A 1 96 ? 9.467 -7.789 -5.548 1.00 65.19 96 LEU A O 1
ATOM 712 N N . LEU A 1 97 ? 8.408 -9.754 -5.813 1.00 64.19 97 LEU A N 1
ATOM 713 C CA . LEU A 1 97 ? 7.351 -9.485 -4.844 1.00 64.19 97 LEU A CA 1
ATOM 714 C C . LEU A 1 97 ? 7.918 -9.431 -3.423 1.00 64.19 97 LEU A C 1
ATOM 716 O O . LEU A 1 97 ? 7.699 -8.452 -2.720 1.00 64.19 97 LEU A O 1
ATOM 720 N N . VAL A 1 98 ? 8.711 -10.431 -3.024 1.00 66.06 98 VAL A N 1
ATOM 721 C CA . VAL A 1 98 ? 9.375 -10.438 -1.709 1.00 66.06 98 VAL A CA 1
ATOM 722 C C . VAL A 1 98 ? 10.278 -9.217 -1.563 1.00 66.06 98 VAL A C 1
ATOM 724 O O . VAL A 1 98 ? 10.240 -8.542 -0.539 1.00 66.06 98 VAL A O 1
ATOM 727 N N . ALA A 1 99 ? 11.034 -8.867 -2.604 1.00 60.53 99 ALA A N 1
ATOM 728 C CA . ALA A 1 99 ? 11.823 -7.646 -2.590 1.00 60.53 99 ALA A CA 1
ATOM 729 C C . ALA A 1 99 ? 10.938 -6.388 -2.495 1.00 60.53 99 ALA A C 1
ATOM 731 O O . ALA A 1 99 ? 11.299 -5.445 -1.803 1.00 60.53 99 ALA A O 1
ATOM 732 N N . ALA A 1 100 ? 9.759 -6.342 -3.118 1.00 64.44 100 ALA A N 1
ATOM 733 C CA . ALA A 1 100 ? 8.855 -5.193 -3.020 1.00 64.44 100 ALA A CA 1
ATOM 734 C C . ALA A 1 100 ? 8.383 -4.919 -1.582 1.00 64.44 100 ALA A C 1
ATOM 736 O O . ALA A 1 100 ? 8.292 -3.752 -1.206 1.00 64.44 100 ALA A O 1
ATOM 737 N N . PHE A 1 101 ? 8.168 -5.962 -0.775 1.00 63.66 101 PHE A N 1
ATOM 738 C CA . PHE A 1 101 ? 7.832 -5.825 0.648 1.00 63.66 101 PHE A CA 1
ATOM 739 C C . PHE A 1 101 ? 9.018 -5.385 1.521 1.00 63.66 101 PHE A C 1
ATOM 741 O O . PHE A 1 101 ? 8.817 -4.869 2.616 1.00 63.66 101 PHE A O 1
ATOM 748 N N . VAL A 1 102 ? 10.254 -5.536 1.041 1.00 61.50 102 VAL A N 1
ATOM 749 C CA . VAL A 1 102 ? 11.460 -5.111 1.759 1.00 61.50 102 VAL A CA 1
ATOM 750 C C . VAL A 1 102 ? 11.808 -3.674 1.362 1.00 61.50 102 VAL A C 1
ATOM 752 O O . VAL A 1 102 ? 12.416 -3.429 0.321 1.00 61.50 102 VAL A O 1
ATOM 755 N N . GLY A 1 103 ? 11.413 -2.699 2.180 1.00 65.50 103 GLY A N 1
ATOM 756 C CA . GLY A 1 103 ? 11.734 -1.288 1.958 1.00 65.50 103 GLY A CA 1
ATOM 757 C C . GLY A 1 103 ? 11.233 -0.370 3.071 1.00 65.50 103 GLY A C 1
ATOM 758 O O . GLY A 1 103 ? 10.464 -0.784 3.934 1.00 65.50 103 GLY A O 1
ATOM 759 N N . VAL A 1 104 ? 11.648 0.897 3.020 1.00 64.81 104 VAL A N 1
ATOM 760 C CA . VAL A 1 104 ? 11.253 1.916 4.009 1.00 64.81 104 VAL A CA 1
ATOM 761 C C . VAL A 1 104 ? 9.755 2.232 3.920 1.00 64.81 104 VAL A C 1
ATOM 763 O O . VAL A 1 104 ? 9.088 2.316 4.943 1.00 64.81 104 VAL A O 1
ATOM 766 N N . ALA A 1 105 ? 9.196 2.321 2.708 1.00 69.56 105 ALA A N 1
ATOM 767 C CA . ALA A 1 105 ? 7.774 2.619 2.516 1.00 69.56 105 ALA A CA 1
ATOM 768 C C . ALA A 1 105 ? 6.830 1.537 3.099 1.00 69.56 105 ALA A C 1
ATOM 770 O O . ALA A 1 105 ? 5.931 1.904 3.854 1.00 69.56 105 ALA A O 1
ATOM 771 N N . PRO A 1 106 ? 7.038 0.220 2.866 1.00 75.31 106 PRO A N 1
ATOM 772 C CA . PRO A 1 106 ? 6.265 -0.820 3.549 1.00 75.31 106 PRO A CA 1
ATOM 773 C C . PRO A 1 106 ? 6.365 -0.780 5.079 1.00 75.31 106 PRO A C 1
ATOM 775 O O . PRO A 1 106 ? 5.368 -1.037 5.742 1.00 75.31 106 PRO A O 1
ATOM 778 N N . LEU A 1 107 ? 7.530 -0.434 5.645 1.00 74.75 107 LEU A N 1
ATOM 779 C CA . LEU A 1 107 ? 7.696 -0.310 7.101 1.00 74.75 107 LEU A CA 1
ATOM 780 C C . LEU A 1 107 ? 6.870 0.844 7.675 1.00 74.75 107 LEU A C 1
ATOM 782 O O . LEU A 1 107 ? 6.198 0.675 8.688 1.00 74.75 107 LEU A O 1
ATOM 786 N N . VAL A 1 108 ? 6.879 1.997 7.007 1.00 76.38 108 VAL A N 1
ATOM 787 C CA . VAL A 1 108 ? 6.066 3.154 7.402 1.00 76.38 108 VAL A CA 1
ATOM 788 C C . VAL A 1 108 ? 4.572 2.825 7.324 1.00 76.38 108 VAL A C 1
ATOM 790 O O . VAL A 1 108 ? 3.817 3.136 8.241 1.00 76.38 108 VAL A O 1
ATOM 793 N N . SER A 1 109 ? 4.129 2.150 6.261 1.00 78.88 109 SER A N 1
ATOM 794 C CA . SER A 1 109 ? 2.728 1.734 6.147 1.00 78.88 109 SER A CA 1
ATOM 795 C C . SER A 1 109 ? 2.347 0.656 7.154 1.00 78.88 109 SER A C 1
ATOM 797 O O . SER A 1 109 ? 1.234 0.689 7.665 1.00 78.88 109 SER A O 1
ATOM 799 N N . LEU A 1 110 ? 3.261 -0.256 7.499 1.00 80.81 110 LEU A N 1
ATOM 800 C CA . LEU A 1 110 ? 3.046 -1.197 8.595 1.00 80.81 110 LEU A CA 1
ATOM 801 C C . LEU A 1 110 ? 2.823 -0.441 9.911 1.00 80.81 110 LEU A C 1
ATOM 803 O O . LEU A 1 110 ? 1.883 -0.767 10.624 1.00 80.81 110 LEU A O 1
ATOM 807 N N . ALA A 1 111 ? 3.617 0.599 10.193 1.00 81.38 111 ALA A N 1
ATOM 808 C CA . ALA A 1 111 ? 3.431 1.443 11.373 1.00 81.38 111 ALA A CA 1
ATOM 809 C C . ALA A 1 111 ? 2.051 2.129 11.388 1.00 81.38 111 ALA A C 1
ATOM 811 O O . ALA A 1 111 ? 1.386 2.124 12.418 1.00 81.38 111 ALA A O 1
ATOM 812 N N . ALA A 1 112 ? 1.567 2.634 10.249 1.00 78.44 112 ALA A N 1
ATOM 813 C CA . ALA A 1 112 ? 0.208 3.179 10.142 1.00 78.44 112 ALA A CA 1
ATOM 814 C C . ALA A 1 112 ? -0.885 2.105 10.346 1.00 78.44 112 ALA A C 1
ATOM 816 O O . ALA A 1 112 ? -1.937 2.364 10.936 1.00 78.44 112 ALA A O 1
ATOM 817 N N . LEU A 1 113 ? -0.641 0.875 9.886 1.00 83.19 113 LEU A N 1
ATOM 818 C CA . LEU A 1 113 ? -1.558 -0.261 10.031 1.00 83.19 113 LEU A CA 1
ATOM 819 C C . LEU A 1 113 ? -1.562 -0.866 11.441 1.00 83.19 113 LEU A C 1
ATOM 821 O O . LEU A 1 113 ? -2.509 -1.572 11.782 1.00 83.19 113 LEU A O 1
ATOM 825 N N . VAL A 1 114 ? -0.589 -0.536 12.300 1.00 84.81 114 VAL A N 1
ATOM 826 C CA . VAL A 1 114 ? -0.688 -0.822 13.743 1.00 84.81 114 VAL A CA 1
ATOM 827 C C . VAL A 1 114 ? -1.944 -0.170 14.332 1.00 84.81 114 VAL A C 1
ATOM 829 O O . VAL A 1 114 ? -2.552 -0.746 15.229 1.00 84.81 114 VAL A O 1
ATOM 832 N N . GLY A 1 115 ? -2.410 0.954 13.772 1.00 79.81 115 GLY A N 1
ATOM 833 C CA . GLY A 1 115 ? -3.683 1.577 14.151 1.00 79.81 115 GLY A CA 1
ATOM 834 C C . GLY A 1 115 ? -4.882 0.626 14.032 1.00 79.81 115 GLY A C 1
ATOM 835 O O . GLY A 1 115 ? -5.782 0.656 14.865 1.00 79.81 115 GLY A O 1
ATOM 836 N N . LEU A 1 116 ? -4.852 -0.301 13.073 1.00 79.62 116 LEU A N 1
ATOM 837 C CA . LEU A 1 116 ? -5.885 -1.319 12.871 1.00 79.62 116 LEU A CA 1
ATOM 838 C C . LEU A 1 116 ? -5.881 -2.356 14.009 1.00 79.62 116 LEU A C 1
ATOM 840 O O . LEU A 1 116 ? -6.935 -2.770 14.487 1.00 79.62 116 LEU A O 1
ATOM 844 N N . VAL A 1 117 ? -4.687 -2.728 14.487 1.00 83.69 117 VAL A N 1
ATOM 845 C CA . VAL A 1 117 ? -4.498 -3.620 15.645 1.00 83.69 117 VAL A CA 1
ATOM 846 C C . VAL A 1 117 ? -4.928 -2.931 16.933 1.00 83.69 117 VAL A C 1
ATOM 848 O O . VAL A 1 117 ? -5.633 -3.535 17.734 1.00 83.69 117 VAL A O 1
ATOM 851 N N . VAL A 1 118 ? -4.574 -1.657 17.105 1.00 83.62 118 VAL A N 1
ATOM 852 C CA . VAL A 1 118 ? -5.023 -0.834 18.236 1.00 83.62 118 VAL A CA 1
ATOM 853 C C . VAL A 1 118 ? -6.550 -0.760 18.275 1.00 83.62 118 VAL A C 1
ATOM 855 O O . VAL A 1 118 ? -7.146 -1.038 19.315 1.00 83.62 118 VAL A O 1
ATOM 858 N N . ALA A 1 119 ? -7.193 -0.460 17.143 1.00 80.81 119 ALA A N 1
ATOM 859 C CA . ALA A 1 119 ? -8.650 -0.451 17.036 1.00 80.81 119 ALA A CA 1
ATOM 860 C C . ALA A 1 119 ? -9.255 -1.825 17.382 1.00 80.81 119 ALA A C 1
ATOM 862 O O . ALA A 1 119 ? -10.232 -1.898 18.125 1.00 80.81 119 ALA A O 1
ATOM 863 N N . GLY A 1 120 ? -8.640 -2.917 16.917 1.00 77.44 120 GLY A N 1
ATOM 864 C CA . GLY A 1 120 ? -9.079 -4.278 17.231 1.00 77.44 120 GLY A CA 1
ATOM 865 C C . GLY A 1 120 ? -8.967 -4.632 18.708 1.00 77.44 120 GLY A C 1
ATOM 866 O O . GLY A 1 120 ? -9.925 -5.148 19.273 1.00 77.44 120 GLY A O 1
ATOM 867 N N . VAL A 1 121 ? -7.856 -4.289 19.364 1.00 84.56 121 VAL A N 1
ATOM 868 C CA . VAL A 1 121 ? -7.672 -4.502 20.810 1.00 84.56 121 VAL A CA 1
ATOM 869 C C . VAL A 1 121 ? -8.731 -3.756 21.618 1.00 84.56 121 VAL A C 1
ATOM 871 O O . VAL A 1 121 ? -9.279 -4.318 22.564 1.00 84.56 121 VAL A O 1
ATOM 874 N N . ARG A 1 122 ? -9.078 -2.525 21.221 1.00 81.69 122 ARG A N 1
ATOM 875 C CA . ARG A 1 122 ? -10.125 -1.733 21.887 1.00 81.69 122 ARG A CA 1
ATOM 876 C C . ARG A 1 122 ? -11.517 -2.346 21.754 1.00 81.69 122 ARG A C 1
ATOM 878 O O . ARG A 1 122 ? -12.333 -2.190 22.655 1.00 81.69 122 ARG A O 1
ATOM 885 N N . LEU A 1 123 ? -11.783 -3.028 20.644 1.00 80.06 123 LEU A N 1
ATOM 886 C CA . LEU A 1 123 ? -13.065 -3.676 20.367 1.00 80.06 123 LEU A CA 1
ATOM 887 C C . LEU A 1 123 ? -13.145 -5.108 20.926 1.00 80.06 123 LEU A C 1
ATOM 889 O O . LEU A 1 123 ? -14.224 -5.694 20.910 1.00 80.06 123 LEU A O 1
ATOM 893 N N . GLY A 1 124 ? -12.035 -5.691 21.395 1.00 83.38 124 GLY A N 1
ATOM 894 C CA . GLY A 1 124 ? -11.994 -6.987 22.080 1.00 83.38 124 GLY A CA 1
ATOM 895 C C . GLY A 1 124 ? -10.949 -7.971 21.539 1.00 83.38 124 GLY A C 1
ATOM 896 O O . GLY A 1 124 ? -10.405 -7.820 20.448 1.00 83.38 124 GLY A O 1
ATOM 897 N N . PHE A 1 125 ? -10.682 -9.038 22.299 1.00 80.25 125 PHE A N 1
ATOM 898 C CA . PHE A 1 125 ? -9.623 -10.015 21.991 1.00 80.25 125 PHE A CA 1
ATOM 899 C C . PHE A 1 125 ? -9.797 -10.709 20.629 1.00 80.25 125 PHE A C 1
ATOM 901 O O . PHE A 1 125 ? -8.840 -10.850 19.869 1.00 80.25 125 PHE A O 1
ATOM 908 N N . VAL A 1 126 ? -11.031 -11.094 20.289 1.00 79.62 126 VAL A N 1
ATOM 909 C CA . VAL A 1 126 ? -11.350 -11.715 18.992 1.00 79.62 126 VAL A CA 1
ATOM 910 C C . VAL A 1 126 ? -11.069 -10.744 17.841 1.00 79.62 126 VAL A C 1
ATOM 912 O O . VAL A 1 126 ? -10.482 -11.131 16.834 1.00 79.62 126 VAL A O 1
ATOM 915 N N . ASN A 1 127 ? -11.390 -9.463 18.017 1.00 77.50 127 ASN A N 1
ATOM 916 C CA . ASN A 1 127 ? -11.175 -8.426 17.008 1.00 77.50 127 ASN A CA 1
ATOM 917 C C . ASN A 1 127 ? -9.682 -8.102 16.831 1.00 77.50 127 ASN A C 1
ATOM 919 O O . ASN A 1 127 ? -9.230 -7.857 15.712 1.00 77.50 127 ASN A O 1
ATOM 923 N N . ALA A 1 128 ? -8.884 -8.194 17.899 1.00 79.69 128 ALA A N 1
ATOM 924 C CA . ALA A 1 128 ? -7.427 -8.088 17.822 1.00 79.69 128 ALA A CA 1
ATOM 925 C C . ALA A 1 128 ? -6.795 -9.225 16.999 1.00 79.69 128 ALA A C 1
ATOM 927 O O . ALA A 1 128 ? -5.894 -8.979 16.193 1.00 79.69 128 ALA A O 1
ATOM 928 N N . LEU A 1 129 ? -7.296 -10.459 17.148 1.00 81.88 129 LEU A N 1
ATOM 929 C CA . LEU A 1 129 ? -6.837 -11.599 16.348 1.00 81.88 129 LEU A CA 1
ATOM 930 C C . LEU A 1 129 ? -7.140 -11.423 14.857 1.00 81.88 129 LEU A C 1
ATOM 932 O O . LEU A 1 129 ? -6.345 -11.859 14.030 1.00 81.88 129 LEU A O 1
ATOM 936 N N . VAL A 1 130 ? -8.246 -10.760 14.510 1.00 82.44 130 VAL A N 1
ATOM 937 C CA . VAL A 1 130 ? -8.629 -10.441 13.121 1.00 82.44 130 VAL A CA 1
ATOM 938 C C . VAL A 1 130 ? -7.848 -9.255 12.563 1.00 82.44 130 VAL A C 1
ATOM 940 O O . VAL A 1 130 ? -7.543 -9.212 11.370 1.00 82.44 130 VAL A O 1
ATOM 943 N N . ALA A 1 131 ? -7.468 -8.307 13.417 1.00 81.06 131 ALA A N 1
ATOM 944 C CA . ALA A 1 131 ? -6.729 -7.128 12.996 1.00 81.06 131 ALA A CA 1
ATOM 945 C C . ALA A 1 131 ? -5.344 -7.464 12.424 1.00 81.06 131 ALA A C 1
ATOM 947 O O . ALA A 1 131 ? -4.892 -6.805 11.492 1.00 81.06 131 ALA A O 1
ATOM 948 N N . LEU A 1 132 ? -4.690 -8.516 12.927 1.00 83.62 132 LEU A N 1
ATOM 949 C CA . LEU A 1 132 ? -3.401 -9.003 12.419 1.00 83.62 132 LEU A CA 1
ATOM 950 C C . LEU A 1 132 ? -3.457 -9.444 10.939 1.00 83.62 132 LEU A C 1
ATOM 952 O O . LEU A 1 132 ? -2.729 -8.870 10.121 1.00 83.62 132 LEU A O 1
ATOM 956 N N . PRO A 1 133 ? -4.300 -10.421 10.543 1.00 83.50 133 PRO A N 1
ATOM 957 C CA . PRO A 1 133 ? -4.439 -10.808 9.144 1.00 83.50 133 PRO A CA 1
ATOM 958 C C . PRO A 1 133 ? -5.025 -9.678 8.292 1.00 83.50 133 PRO A C 1
ATOM 960 O O . PRO A 1 133 ? -4.592 -9.513 7.152 1.00 83.50 133 PRO A O 1
ATOM 963 N N . ALA A 1 134 ? -5.937 -8.860 8.829 1.00 81.94 134 ALA A N 1
ATOM 964 C CA . ALA A 1 134 ? -6.469 -7.702 8.113 1.00 81.94 134 ALA A CA 1
ATOM 965 C C . ALA A 1 134 ? -5.368 -6.681 7.780 1.00 81.94 134 ALA A C 1
ATOM 967 O O . ALA A 1 134 ? -5.263 -6.260 6.632 1.00 81.94 134 ALA A O 1
ATOM 968 N N . ALA A 1 135 ? -4.488 -6.347 8.729 1.00 83.94 135 ALA A N 1
ATOM 969 C CA . ALA A 1 135 ? -3.358 -5.447 8.503 1.00 83.94 135 ALA A CA 1
ATOM 970 C C . ALA A 1 135 ? -2.385 -6.002 7.450 1.00 83.94 135 ALA A C 1
ATOM 972 O O . ALA A 1 135 ? -1.946 -5.271 6.560 1.00 83.94 135 ALA A O 1
ATOM 973 N N . ALA A 1 136 ? -2.081 -7.303 7.499 1.00 82.38 136 ALA A N 1
ATOM 974 C CA . ALA A 1 136 ? -1.214 -7.944 6.512 1.00 82.38 136 ALA A CA 1
ATOM 975 C C . ALA A 1 136 ? -1.819 -7.911 5.096 1.00 82.38 136 ALA A C 1
ATOM 977 O O . ALA A 1 136 ? -1.128 -7.574 4.130 1.00 82.38 136 ALA A O 1
ATOM 978 N N . LEU A 1 137 ? -3.114 -8.219 4.969 1.00 82.06 137 LEU A N 1
ATOM 979 C CA . LEU A 1 137 ? -3.834 -8.152 3.697 1.00 82.06 137 LEU A CA 1
ATOM 980 C C . LEU A 1 137 ? -3.935 -6.713 3.180 1.00 82.06 137 LEU A C 1
ATOM 982 O O . LEU A 1 137 ? -3.695 -6.476 1.998 1.00 82.06 137 LEU A O 1
ATOM 986 N N . GLN A 1 138 ? -4.206 -5.745 4.056 1.00 81.88 138 GLN A N 1
ATOM 987 C CA . GLN A 1 138 ? -4.294 -4.330 3.699 1.00 81.88 138 GLN A CA 1
ATOM 988 C C . GLN A 1 138 ? -2.959 -3.802 3.161 1.00 81.88 138 GLN A C 1
ATOM 990 O O . GLN A 1 138 ? -2.917 -3.150 2.115 1.00 81.88 138 GLN A O 1
ATOM 995 N N . LEU A 1 139 ? -1.850 -4.156 3.820 1.00 82.00 139 LEU A N 1
ATOM 996 C CA . LEU A 1 139 ? -0.509 -3.832 3.340 1.00 82.00 139 LEU A CA 1
ATOM 997 C C . LEU A 1 139 ? -0.249 -4.449 1.961 1.00 82.00 139 LEU A C 1
ATOM 999 O O . LEU A 1 139 ? 0.309 -3.792 1.080 1.00 82.00 139 LEU A O 1
ATOM 1003 N N . ALA A 1 140 ? -0.668 -5.701 1.754 1.00 79.44 140 ALA A N 1
ATOM 1004 C CA . ALA A 1 140 ? -0.528 -6.364 0.466 1.00 79.44 140 ALA A CA 1
ATOM 1005 C C . ALA A 1 140 ? -1.324 -5.650 -0.634 1.00 79.44 140 ALA A C 1
ATOM 1007 O O . ALA A 1 140 ? -0.779 -5.442 -1.718 1.00 79.44 140 ALA A O 1
ATOM 1008 N N . VAL A 1 141 ? -2.558 -5.215 -0.358 1.00 80.81 141 VAL A N 1
ATOM 1009 C CA . VAL A 1 141 ? -3.365 -4.418 -1.297 1.00 80.81 141 VAL A CA 1
ATOM 1010 C C . VAL A 1 141 ? -2.643 -3.124 -1.667 1.00 80.81 141 VAL A C 1
ATOM 1012 O O . VAL A 1 141 ? -2.503 -2.845 -2.855 1.00 80.81 141 VAL A O 1
ATOM 1015 N N . PHE A 1 142 ? -2.117 -2.372 -0.694 1.00 81.56 142 PHE A N 1
ATOM 1016 C CA . PHE A 1 142 ? -1.395 -1.119 -0.956 1.00 81.56 142 PHE A CA 1
ATOM 1017 C C . PHE A 1 142 ? -0.179 -1.330 -1.867 1.00 81.56 142 PHE A C 1
ATOM 1019 O O . PHE A 1 142 ? -0.031 -0.660 -2.895 1.00 81.56 142 PHE A O 1
ATOM 1026 N N . VAL A 1 143 ? 0.665 -2.313 -1.540 1.00 80.25 143 VAL A N 1
ATOM 1027 C CA . VAL A 1 143 ? 1.879 -2.617 -2.312 1.00 80.25 143 VAL A CA 1
ATOM 1028 C C . VAL A 1 143 ? 1.534 -3.132 -3.712 1.00 80.25 143 VAL A C 1
ATOM 1030 O O . VAL A 1 143 ? 2.151 -2.720 -4.698 1.00 80.25 143 VAL A O 1
ATOM 1033 N N . LEU A 1 144 ? 0.553 -4.027 -3.834 1.00 75.44 144 LEU A N 1
ATOM 1034 C CA . LEU A 1 144 ? 0.177 -4.611 -5.119 1.00 75.44 144 LEU A CA 1
ATOM 1035 C C . LEU A 1 144 ? -0.533 -3.609 -6.025 1.00 75.44 144 LEU A C 1
ATOM 1037 O O . LEU A 1 144 ? -0.197 -3.544 -7.207 1.00 75.44 144 LEU A O 1
ATOM 1041 N N . ALA A 1 145 ? -1.449 -2.800 -5.488 1.00 76.94 145 ALA A N 1
ATOM 1042 C CA . ALA A 1 145 ? -2.113 -1.735 -6.234 1.00 76.94 145 ALA A CA 1
ATOM 1043 C C . ALA A 1 145 ? -1.078 -0.771 -6.822 1.00 76.94 145 ALA A C 1
ATOM 1045 O O . ALA A 1 145 ? -1.086 -0.507 -8.022 1.00 76.94 145 ALA A O 1
ATOM 1046 N N . SER A 1 146 ? -0.102 -0.357 -6.012 1.00 76.06 146 SER A N 1
ATOM 1047 C CA . SER A 1 146 ? 1.030 0.461 -6.448 1.00 76.06 146 SER A CA 1
ATOM 1048 C C . SER A 1 146 ? 1.788 -0.155 -7.634 1.00 76.06 146 SER A C 1
ATOM 1050 O O . SER A 1 146 ? 2.022 0.491 -8.661 1.00 76.06 146 SER A O 1
ATOM 1052 N N . LYS A 1 147 ? 2.136 -1.445 -7.544 1.00 74.44 147 LYS A N 1
ATOM 1053 C CA . LYS A 1 147 ? 2.866 -2.154 -8.607 1.00 74.44 147 LYS A CA 1
ATOM 1054 C C . LYS A 1 147 ? 2.034 -2.341 -9.875 1.00 74.44 147 LYS A C 1
ATOM 1056 O O . LYS A 1 147 ? 2.589 -2.225 -10.970 1.00 74.44 147 LYS A O 1
ATOM 1061 N N . VAL A 1 148 ? 0.739 -2.627 -9.745 1.00 73.19 148 VAL A N 1
ATOM 1062 C CA . VAL A 1 148 ? -0.192 -2.733 -10.876 1.00 73.19 148 VAL A CA 1
ATOM 1063 C C . VAL A 1 148 ? -0.320 -1.383 -11.577 1.00 73.19 148 VAL A C 1
ATOM 1065 O O . VAL A 1 148 ? -0.141 -1.336 -12.791 1.00 73.19 148 VAL A O 1
ATOM 1068 N N . THR A 1 149 ? -0.500 -0.284 -10.839 1.00 71.69 149 THR A N 1
ATOM 1069 C CA . THR A 1 149 ? -0.564 1.073 -11.403 1.00 71.69 149 THR A CA 1
ATOM 1070 C C . THR A 1 149 ? 0.698 1.413 -12.192 1.00 71.69 149 THR A C 1
ATOM 1072 O O . THR A 1 149 ? 0.614 1.782 -13.362 1.00 71.69 149 THR A O 1
ATOM 1075 N N . VAL A 1 150 ? 1.888 1.196 -11.622 1.00 72.12 150 VAL A N 1
ATOM 1076 C CA . VAL A 1 150 ? 3.163 1.428 -12.330 1.00 72.12 150 VAL A CA 1
ATOM 1077 C C . VAL A 1 150 ? 3.283 0.570 -13.593 1.00 72.12 150 VAL A C 1
ATOM 1079 O O . VAL A 1 150 ? 3.777 1.030 -14.627 1.00 72.12 150 VAL A O 1
ATOM 1082 N N . ALA A 1 151 ? 2.864 -0.694 -13.521 1.00 69.62 151 ALA A N 1
ATOM 1083 C CA . ALA A 1 151 ? 2.919 -1.601 -14.658 1.00 69.62 151 ALA A CA 1
ATOM 1084 C C . ALA A 1 151 ? 1.951 -1.179 -15.775 1.00 69.62 151 ALA A C 1
ATOM 1086 O O . ALA A 1 151 ? 2.337 -1.225 -16.945 1.00 69.62 151 ALA A O 1
ATOM 1087 N N . LEU A 1 152 ? 0.746 -0.725 -15.418 1.00 68.50 152 LEU A N 1
ATOM 1088 C CA . LEU A 1 152 ? -0.260 -0.199 -16.341 1.00 68.50 152 LEU A CA 1
ATOM 1089 C C . LEU A 1 152 ? 0.209 1.095 -17.006 1.00 68.50 152 LEU A C 1
ATOM 1091 O O . LEU A 1 152 ? 0.236 1.153 -18.233 1.00 68.50 152 LEU A O 1
ATOM 1095 N N . VAL A 1 153 ? 0.673 2.083 -16.235 1.00 68.50 153 VAL A N 1
ATOM 1096 C CA . VAL A 1 153 ? 1.223 3.344 -16.772 1.00 68.50 153 VAL A CA 1
ATOM 1097 C C . VAL A 1 153 ? 2.385 3.053 -17.723 1.00 68.50 153 VAL A C 1
ATOM 1099 O O . VAL A 1 153 ? 2.427 3.538 -18.852 1.00 68.50 153 VAL A O 1
ATOM 1102 N N . GLY A 1 154 ? 3.306 2.172 -17.326 1.00 66.38 154 GLY A N 1
ATOM 1103 C CA . GLY A 1 154 ? 4.438 1.805 -18.171 1.00 66.38 154 GLY A CA 1
ATOM 1104 C C . GLY A 1 154 ? 4.092 0.934 -19.389 1.00 66.38 154 GLY A C 1
ATOM 1105 O O . GLY A 1 154 ? 4.949 0.757 -20.257 1.00 66.38 154 GLY A O 1
ATOM 1106 N N . LEU A 1 155 ? 2.887 0.361 -19.460 1.00 65.25 155 LEU A N 1
ATOM 1107 C CA . LEU A 1 155 ? 2.345 -0.262 -20.670 1.00 65.25 155 LEU A CA 1
ATOM 1108 C C . LEU A 1 155 ? 1.658 0.788 -21.550 1.00 65.25 155 LEU A C 1
ATOM 1110 O O . LEU A 1 155 ? 1.869 0.801 -22.760 1.00 65.25 155 LEU A O 1
ATOM 1114 N N . ALA A 1 156 ? 0.899 1.694 -20.937 1.00 63.88 156 ALA A N 1
ATOM 1115 C CA . ALA A 1 156 ? 0.170 2.760 -21.604 1.00 63.88 156 ALA A CA 1
ATOM 1116 C C . ALA A 1 156 ? 1.119 3.700 -22.367 1.00 63.88 156 ALA A C 1
ATOM 1118 O O . ALA A 1 156 ? 0.902 3.961 -23.550 1.00 63.88 156 ALA A O 1
ATOM 1119 N N . LEU A 1 157 ? 2.254 4.063 -21.755 1.00 61.97 157 LEU A N 1
ATOM 1120 C CA . LEU A 1 157 ? 3.330 4.854 -22.369 1.00 61.97 157 LEU A CA 1
ATOM 1121 C C . LEU A 1 157 ? 3.990 4.193 -23.596 1.00 61.97 157 LEU A C 1
ATOM 1123 O O . LEU A 1 157 ? 4.741 4.851 -24.313 1.00 61.97 157 LEU A O 1
ATOM 1127 N N . ARG A 1 158 ? 3.729 2.906 -23.880 1.00 62.12 158 ARG A N 1
ATOM 1128 C CA . ARG A 1 158 ? 4.220 2.248 -25.109 1.00 62.12 158 ARG A CA 1
ATOM 1129 C C . ARG A 1 158 ? 3.405 2.610 -26.352 1.00 62.12 158 ARG A C 1
ATOM 1131 O O . ARG A 1 158 ? 3.839 2.295 -27.455 1.00 62.12 158 ARG A O 1
ATOM 1138 N N . SER A 1 159 ? 2.257 3.267 -26.194 1.00 58.84 159 SER A N 1
ATOM 1139 C CA . SER A 1 159 ? 1.399 3.725 -27.292 1.00 58.84 159 SER A CA 1
ATOM 1140 C C . SER A 1 159 ? 1.062 5.208 -27.119 1.00 58.84 159 SER A C 1
ATOM 1142 O O . SER A 1 159 ? 0.863 5.663 -25.997 1.00 58.84 159 SER A O 1
ATOM 1144 N N . ARG A 1 160 ? 0.978 5.980 -28.214 1.00 56.66 160 ARG A N 1
ATOM 1145 C CA . ARG A 1 160 ? 0.634 7.418 -28.143 1.00 56.66 160 ARG A CA 1
ATOM 1146 C C . ARG A 1 160 ? -0.742 7.645 -27.501 1.00 56.66 160 ARG A C 1
ATOM 1148 O O . ARG A 1 160 ? -0.884 8.527 -26.665 1.00 56.66 160 ARG A O 1
ATOM 1155 N N . LEU A 1 161 ? -1.718 6.796 -27.832 1.00 52.09 161 LEU A N 1
ATOM 1156 C CA . LEU A 1 161 ? -3.064 6.837 -27.250 1.00 52.09 161 LEU A CA 1
ATOM 1157 C C . LEU A 1 161 ? -3.084 6.402 -25.780 1.00 52.09 161 LEU A C 1
ATOM 1159 O O . LEU A 1 161 ? -3.764 7.025 -24.973 1.00 52.09 161 LEU A O 1
ATOM 1163 N N . GLY A 1 162 ? -2.305 5.385 -25.403 1.00 54.81 162 GLY A N 1
ATOM 1164 C CA . GLY A 1 162 ? -2.189 4.961 -24.008 1.00 54.81 162 GLY A CA 1
ATOM 1165 C C . GLY A 1 162 ? -1.492 6.002 -23.132 1.00 54.81 162 GLY A C 1
ATOM 1166 O O . GLY A 1 162 ? -1.899 6.195 -21.993 1.00 54.81 162 GLY A O 1
ATOM 1167 N N . ALA A 1 163 ? -0.498 6.725 -23.653 1.00 58.53 163 ALA A N 1
ATOM 1168 C CA . ALA A 1 163 ? 0.136 7.828 -22.934 1.00 58.53 163 ALA A CA 1
ATOM 1169 C C . ALA A 1 163 ? -0.868 8.954 -22.630 1.00 58.53 163 ALA A C 1
ATOM 1171 O O . ALA A 1 163 ? -0.933 9.423 -21.495 1.00 58.53 163 ALA A O 1
ATOM 1172 N N . ILE A 1 164 ? -1.698 9.322 -23.613 1.00 58.84 164 ILE A N 1
ATOM 1173 C CA . ILE A 1 164 ? -2.756 10.328 -23.446 1.00 58.84 164 ILE A CA 1
ATOM 1174 C C . ILE A 1 164 ? -3.827 9.825 -22.469 1.00 58.84 164 ILE A C 1
ATOM 1176 O O . ILE A 1 164 ? -4.149 10.528 -21.519 1.00 58.84 164 ILE A O 1
ATOM 1180 N N . ALA A 1 165 ? -4.318 8.592 -22.625 1.00 55.53 165 ALA A N 1
ATOM 1181 C CA . ALA A 1 165 ? -5.324 8.012 -21.732 1.00 55.53 165 ALA A CA 1
ATOM 1182 C C . ALA A 1 165 ? -4.815 7.853 -20.289 1.00 55.53 165 ALA A C 1
ATOM 1184 O O . ALA A 1 165 ? -5.550 8.108 -19.342 1.00 55.53 165 ALA A O 1
ATOM 1185 N N . SER A 1 166 ? -3.545 7.483 -20.103 1.00 57.16 166 SER A N 1
ATOM 1186 C CA . SER A 1 166 ? -2.896 7.412 -18.789 1.00 57.16 166 SER A CA 1
ATOM 1187 C C . SER A 1 166 ? -2.748 8.790 -18.155 1.00 57.16 166 SER A C 1
ATOM 1189 O O . SER A 1 166 ? -2.990 8.931 -16.960 1.00 57.16 166 SER A O 1
ATOM 1191 N N . GLY A 1 167 ? -2.328 9.792 -18.931 1.00 60.75 167 GLY A N 1
ATOM 1192 C CA . GLY A 1 167 ? -2.221 11.171 -18.459 1.00 60.75 167 GLY A CA 1
ATOM 1193 C C . GLY A 1 167 ? -3.585 11.745 -18.088 1.00 60.75 167 GLY A C 1
ATOM 1194 O O . GLY A 1 167 ? -3.720 12.369 -17.042 1.00 60.75 167 GLY A O 1
ATOM 1195 N N . MET A 1 168 ? -4.609 11.456 -18.892 1.00 64.19 168 MET A N 1
ATOM 1196 C CA . MET A 1 168 ? -5.983 11.901 -18.675 1.00 64.19 168 MET A CA 1
ATOM 1197 C C . MET A 1 168 ? -6.642 11.187 -17.493 1.00 64.19 168 MET A C 1
ATOM 1199 O O . MET A 1 168 ? -7.291 11.845 -16.694 1.00 64.19 168 MET A O 1
ATOM 1203 N N . LEU A 1 169 ? -6.418 9.881 -17.313 1.00 65.25 169 LEU A N 1
ATOM 1204 C CA . LEU A 1 169 ? -6.874 9.145 -16.131 1.00 65.25 169 LEU A CA 1
ATOM 1205 C C . LEU A 1 169 ? -6.190 9.658 -14.860 1.00 65.25 169 LEU A C 1
ATOM 1207 O O . LEU A 1 169 ? -6.856 9.898 -13.861 1.00 65.25 169 LEU A O 1
ATOM 1211 N N . ASN A 1 170 ? -4.872 9.868 -14.896 1.00 64.31 170 ASN A N 1
ATOM 1212 C CA . ASN A 1 170 ? -4.136 10.418 -13.759 1.00 64.31 170 ASN A CA 1
ATOM 1213 C C . ASN A 1 170 ? -4.595 11.850 -13.439 1.00 64.31 170 ASN A C 1
ATOM 1215 O O . ASN A 1 170 ? -4.831 12.177 -12.282 1.00 64.31 170 ASN A O 1
ATOM 1219 N N . GLY A 1 171 ? -4.781 12.682 -14.466 1.00 63.66 171 GLY A N 1
ATOM 1220 C CA . GLY A 1 171 ? -5.327 14.031 -14.339 1.00 63.66 171 GLY A CA 1
ATOM 1221 C C . GLY A 1 171 ? -6.755 14.037 -13.798 1.00 63.66 171 GLY A C 1
ATOM 1222 O O . GLY A 1 171 ? -7.054 14.827 -12.914 1.00 63.66 171 GLY A O 1
ATOM 1223 N N . ALA A 1 172 ? -7.611 13.119 -14.251 1.00 64.44 172 ALA A N 1
ATOM 1224 C CA . ALA A 1 172 ? -8.976 12.967 -13.760 1.00 64.44 172 ALA A CA 1
ATOM 1225 C C . ALA A 1 172 ? -9.010 12.496 -12.303 1.00 64.44 172 ALA A C 1
ATOM 1227 O O . ALA A 1 172 ? -9.797 13.022 -11.529 1.00 64.44 172 ALA A O 1
ATOM 1228 N N . ILE A 1 173 ? -8.136 11.565 -11.903 1.00 71.25 173 ILE A N 1
ATOM 1229 C CA . ILE A 1 173 ? -7.995 11.151 -10.500 1.00 71.25 173 ILE A CA 1
ATOM 1230 C C . ILE A 1 173 ? -7.565 12.345 -9.645 1.00 71.25 173 ILE A C 1
ATOM 1232 O O . ILE A 1 173 ? -8.158 12.585 -8.602 1.00 71.25 173 ILE A O 1
ATOM 1236 N N . LEU A 1 174 ? -6.576 13.125 -10.083 1.00 70.81 174 LEU A N 1
ATOM 1237 C CA . LEU A 1 174 ? -6.111 14.292 -9.328 1.00 70.81 174 LEU A CA 1
ATOM 1238 C C . LEU A 1 174 ? -7.154 15.400 -9.251 1.00 70.81 174 LEU A C 1
ATOM 1240 O O . LEU A 1 174 ? -7.345 15.967 -8.182 1.00 70.81 174 LEU A O 1
ATOM 1244 N N . ALA A 1 175 ? -7.833 15.689 -10.360 1.00 69.06 175 ALA A N 1
ATOM 1245 C CA . ALA A 1 175 ? -8.910 16.665 -10.405 1.00 69.06 175 ALA A CA 1
ATOM 1246 C C . ALA A 1 175 ? -10.076 16.215 -9.523 1.00 69.06 175 ALA A C 1
ATOM 1248 O O . ALA A 1 175 ? -10.549 16.991 -8.703 1.00 69.06 175 ALA A O 1
ATOM 1249 N N . ALA A 1 176 ? -10.483 14.948 -9.620 1.00 69.00 176 ALA A N 1
ATOM 1250 C CA . ALA A 1 176 ? -11.519 14.387 -8.768 1.00 69.00 176 ALA A CA 1
ATOM 1251 C C . ALA A 1 176 ? -11.123 14.497 -7.297 1.00 69.00 176 ALA A C 1
ATOM 1253 O O . ALA A 1 176 ? -11.894 15.042 -6.530 1.00 69.00 176 ALA A O 1
ATOM 1254 N N . LEU A 1 177 ? -9.917 14.076 -6.907 1.00 69.75 177 LEU A N 1
ATOM 1255 C CA . LEU A 1 177 ? -9.452 14.160 -5.518 1.00 69.75 177 LEU A CA 1
ATOM 1256 C C . LEU A 1 177 ? -9.307 15.602 -5.015 1.00 69.75 177 LEU A C 1
ATOM 1258 O O . LEU A 1 177 ? -9.623 15.873 -3.861 1.00 69.75 177 LEU A O 1
ATOM 1262 N N . GLY A 1 178 ? -8.858 16.524 -5.867 1.00 66.56 178 GLY A N 1
ATOM 1263 C CA . GLY A 1 178 ? -8.734 17.945 -5.536 1.00 66.56 178 GLY A CA 1
ATOM 1264 C C . GLY A 1 178 ? -10.082 18.652 -5.385 1.00 66.56 178 GLY A C 1
ATOM 1265 O O . GLY A 1 178 ? -10.201 19.569 -4.574 1.00 66.56 178 GLY A O 1
ATOM 1266 N N . GLN A 1 179 ? -11.106 18.199 -6.113 1.00 73.31 179 GLN A N 1
ATOM 1267 C CA . GLN A 1 179 ? -12.443 18.799 -6.123 1.00 73.31 179 GLN A CA 1
ATOM 1268 C C . GLN A 1 179 ? -13.508 17.966 -5.407 1.00 73.31 179 GLN A C 1
ATOM 1270 O O . GLN A 1 179 ? -14.658 18.393 -5.349 1.00 73.31 179 GLN A O 1
ATOM 1275 N N . ILE A 1 180 ? -13.161 16.813 -4.829 1.00 69.50 180 ILE A N 1
ATOM 1276 C CA . ILE A 1 180 ? -14.145 15.893 -4.238 1.00 69.50 180 ILE A CA 1
ATOM 1277 C C . ILE A 1 180 ? -14.948 16.560 -3.114 1.00 69.50 180 ILE A C 1
ATOM 1279 O O . ILE A 1 180 ? -16.138 16.301 -2.959 1.00 69.50 180 ILE A O 1
ATOM 1283 N N . TRP A 1 181 ? -14.325 17.504 -2.401 1.00 64.94 181 TRP A N 1
ATOM 1284 C CA . TRP A 1 181 ? -14.958 18.300 -1.351 1.00 64.94 181 TRP A CA 1
ATOM 1285 C C . TRP A 1 181 ? -16.128 19.157 -1.856 1.00 64.94 181 TRP A C 1
ATOM 1287 O O . TRP A 1 181 ? -17.072 19.388 -1.107 1.00 64.94 181 TRP A O 1
ATOM 1297 N N . VAL A 1 182 ? -16.111 19.582 -3.125 1.00 68.25 182 VAL A N 1
ATOM 1298 C CA . VAL A 1 182 ? -17.202 20.360 -3.734 1.00 68.25 182 VAL A CA 1
ATOM 1299 C C . VAL A 1 182 ? -18.478 19.529 -3.798 1.00 68.25 182 VAL A C 1
ATOM 1301 O O . VAL A 1 182 ? -19.557 20.055 -3.542 1.00 68.25 182 VAL A O 1
ATOM 1304 N N . PHE A 1 183 ? -18.367 18.227 -4.073 1.00 64.31 183 PHE A N 1
ATOM 1305 C CA . PHE A 1 183 ? -19.518 17.328 -4.058 1.00 64.31 183 PHE A CA 1
ATOM 1306 C C . PHE A 1 183 ? -20.051 17.125 -2.636 1.00 64.31 183 PHE A C 1
ATOM 1308 O O . PHE A 1 183 ? -21.260 17.183 -2.443 1.00 64.31 183 PHE A O 1
ATOM 1315 N N . PHE A 1 184 ? -19.182 16.982 -1.630 1.00 66.94 184 PHE A N 1
ATOM 1316 C CA . PHE A 1 184 ? -19.625 16.864 -0.232 1.00 66.94 184 PHE A CA 1
ATOM 1317 C C . PHE A 1 184 ? -20.383 18.107 0.243 1.00 66.94 184 PHE A C 1
ATOM 1319 O O . PHE A 1 184 ? -21.449 17.984 0.845 1.00 66.94 184 PHE A O 1
ATOM 1326 N N . VAL A 1 185 ? -19.899 19.300 -0.117 1.00 65.56 185 VAL A N 1
ATOM 1327 C CA . VAL A 1 185 ? -20.600 20.563 0.156 1.00 65.56 185 VAL A CA 1
ATOM 1328 C C . VAL A 1 185 ? -21.919 20.646 -0.622 1.00 65.56 185 VAL A C 1
ATOM 1330 O O . VAL A 1 185 ? -22.939 21.017 -0.047 1.00 65.56 185 VAL A O 1
ATOM 1333 N N . ALA A 1 186 ? -21.933 20.266 -1.904 1.00 69.94 186 ALA A N 1
ATOM 1334 C CA . ALA A 1 186 ? -23.128 20.321 -2.751 1.00 69.94 186 ALA A CA 1
ATOM 1335 C C . ALA A 1 186 ? -24.244 19.361 -2.302 1.00 69.94 186 ALA A C 1
ATOM 1337 O O . ALA A 1 186 ? -25.419 19.688 -2.447 1.00 69.94 186 ALA A O 1
ATOM 1338 N N . PHE A 1 187 ? -23.894 18.202 -1.736 1.00 71.12 187 PHE A N 1
ATOM 1339 C CA . PHE A 1 187 ? -24.854 17.241 -1.181 1.00 71.12 187 PHE A CA 1
ATOM 1340 C C . PHE A 1 187 ? -25.203 17.499 0.293 1.00 71.12 187 PHE A C 1
ATOM 1342 O O . PHE A 1 187 ? -25.939 16.715 0.888 1.00 71.12 187 PHE A O 1
ATOM 1349 N N . GLY A 1 188 ? -24.693 18.581 0.893 1.00 61.91 188 GLY A N 1
ATOM 1350 C CA . GLY A 1 188 ? -24.962 18.920 2.292 1.00 61.91 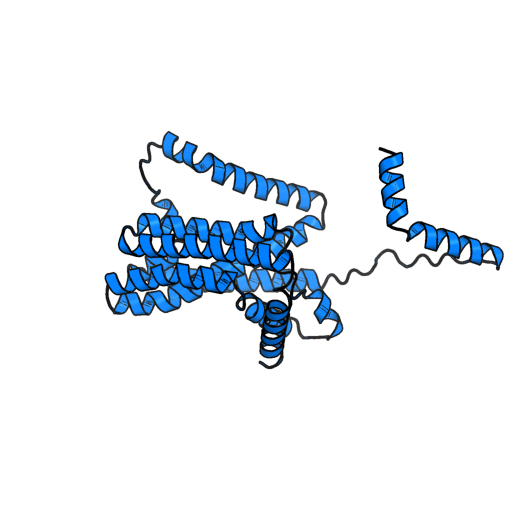188 GLY A CA 1
ATOM 1351 C C . GLY A 1 188 ? -24.403 17.906 3.295 1.00 61.91 188 GLY A C 1
ATOM 1352 O O . GLY A 1 188 ? -24.866 17.858 4.432 1.00 61.91 188 GLY A O 1
ATOM 1353 N N . GLN A 1 189 ? -23.424 17.088 2.894 1.00 63.97 189 GLN A N 1
ATOM 1354 C CA . GLN A 1 189 ? -22.781 16.133 3.789 1.00 63.97 189 GLN A CA 1
ATOM 1355 C C . GLN A 1 189 ? -21.786 16.869 4.693 1.00 63.97 189 GLN A C 1
ATOM 1357 O O . GLN A 1 189 ? -20.713 17.292 4.262 1.00 63.97 189 GLN A O 1
ATOM 1362 N N . SER A 1 190 ? -22.139 17.021 5.968 1.00 57.91 190 SER A N 1
ATOM 1363 C CA . SER A 1 190 ? -21.239 17.522 7.007 1.00 57.91 190 SER A CA 1
ATOM 1364 C C . SER A 1 190 ? -20.555 16.344 7.707 1.00 57.91 190 SER A C 1
ATOM 1366 O O . SER A 1 190 ? -21.069 15.830 8.698 1.00 57.91 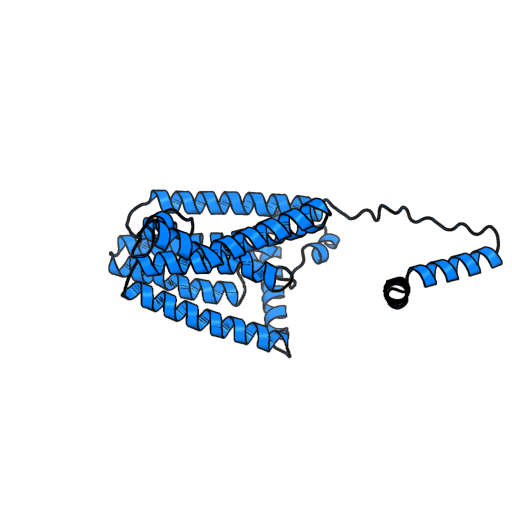190 SER A O 1
ATOM 1368 N N . GLY A 1 191 ? -19.417 15.887 7.183 1.00 65.12 191 GLY A N 1
ATOM 1369 C CA . GLY A 1 191 ? -18.654 14.792 7.790 1.00 65.12 191 GLY A CA 1
ATOM 1370 C C . GLY A 1 191 ? -17.880 13.951 6.782 1.00 65.12 191 GLY A C 1
ATOM 1371 O O . GLY A 1 191 ? -17.731 14.331 5.621 1.00 65.12 191 GLY A O 1
ATOM 1372 N N . ILE A 1 192 ? -17.364 12.810 7.245 1.00 68.38 192 ILE A N 1
ATOM 1373 C CA . ILE A 1 192 ? -16.762 11.803 6.368 1.00 68.38 192 ILE A CA 1
ATOM 1374 C C . ILE A 1 192 ? -17.889 10.970 5.750 1.00 68.38 192 ILE A C 1
ATOM 1376 O O . ILE A 1 192 ? -18.741 10.495 6.496 1.00 68.38 192 ILE A O 1
ATOM 1380 N N . PRO A 1 193 ? -17.898 10.773 4.423 1.00 71.88 193 PRO A N 1
ATOM 1381 C CA . PRO A 1 193 ? -18.949 10.018 3.754 1.00 71.88 193 PRO A CA 1
ATOM 1382 C C . PRO A 1 193 ? -18.926 8.535 4.138 1.00 71.88 193 PRO A C 1
ATOM 1384 O O . PRO A 1 193 ? -17.852 7.922 4.210 1.00 71.88 193 PRO A O 1
ATOM 1387 N N . ASP A 1 194 ? -20.101 7.925 4.290 1.00 73.44 194 ASP A N 1
ATOM 1388 C CA . ASP A 1 194 ? -20.239 6.489 4.565 1.00 73.44 194 ASP A CA 1
ATOM 1389 C C . ASP A 1 194 ? -19.649 5.625 3.435 1.00 73.44 194 ASP A C 1
ATOM 1391 O O . ASP A 1 194 ? -19.208 4.493 3.650 1.00 73.44 194 ASP A O 1
ATOM 1395 N N . GLU A 1 195 ? -19.558 6.169 2.219 1.00 76.88 195 GLU A N 1
ATOM 1396 C CA . GLU A 1 195 ? -18.967 5.530 1.043 1.00 76.88 195 GLU A CA 1
ATOM 1397 C C . GLU A 1 195 ? -17.489 5.163 1.252 1.00 76.88 195 GLU A C 1
ATOM 1399 O O . GLU A 1 195 ? -16.993 4.212 0.640 1.00 76.88 195 GLU A O 1
ATOM 1404 N N . VAL A 1 196 ? -16.784 5.855 2.155 1.00 77.00 196 VAL A N 1
ATOM 1405 C CA . VAL A 1 196 ? -15.377 5.572 2.484 1.00 77.00 196 VAL A CA 1
ATOM 1406 C C . VAL A 1 196 ? -15.199 4.158 3.040 1.00 77.00 196 VAL A C 1
ATOM 1408 O O . VAL A 1 196 ? -14.175 3.514 2.796 1.00 77.00 196 VAL A O 1
ATOM 1411 N N . TRP A 1 197 ? -16.211 3.634 3.729 1.00 73.75 197 TRP A N 1
ATOM 1412 C CA . TRP A 1 197 ? -16.197 2.288 4.298 1.00 73.75 197 TRP A CA 1
ATOM 1413 C C . TRP A 1 197 ? -16.285 1.189 3.239 1.00 73.75 197 TRP A C 1
ATOM 1415 O O . TRP A 1 197 ? -15.745 0.097 3.429 1.00 73.75 197 TRP A O 1
ATOM 1425 N N . TRP A 1 198 ? -16.904 1.491 2.098 1.00 75.88 198 TRP A N 1
ATOM 1426 C CA . TRP A 1 198 ? -17.033 0.567 0.973 1.00 75.88 198 TRP A CA 1
ATOM 1427 C C . TRP A 1 198 ? -15.768 0.483 0.122 1.00 75.88 198 TRP A C 1
ATOM 1429 O O . TRP A 1 198 ? -15.611 -0.467 -0.649 1.00 75.88 198 TRP A O 1
ATOM 1439 N N . LEU A 1 199 ? -14.837 1.426 0.283 1.00 78.94 199 LEU A N 1
ATOM 1440 C CA . LEU A 1 199 ? -13.545 1.373 -0.387 1.00 78.94 199 LEU A CA 1
ATOM 1441 C C . LEU A 1 199 ? -12.712 0.185 0.124 1.00 78.94 199 LEU A C 1
ATOM 1443 O O . LEU A 1 199 ? -12.736 -0.120 1.319 1.00 78.94 199 LEU A O 1
ATOM 1447 N N . PRO A 1 200 ? -11.856 -0.416 -0.727 1.00 77.06 200 PRO A N 1
ATOM 1448 C CA . PRO A 1 200 ? -10.916 -1.456 -0.304 1.00 77.06 200 PRO A CA 1
ATOM 1449 C C . PRO A 1 200 ? -9.982 -1.039 0.844 1.00 77.06 200 PRO A C 1
ATOM 1451 O O . PRO A 1 200 ? -9.374 -1.892 1.486 1.00 77.06 200 PRO A O 1
ATOM 1454 N N . SER A 1 201 ? -9.831 0.265 1.100 1.00 76.69 201 SER A N 1
ATOM 1455 C CA . SER A 1 201 ? -9.115 0.817 2.255 1.00 76.69 201 SER A CA 1
ATOM 1456 C C . SER A 1 201 ? -9.851 0.643 3.589 1.00 76.69 201 SER A C 1
ATOM 1458 O O . SER A 1 201 ? -9.192 0.522 4.618 1.00 76.69 201 SER A O 1
ATOM 1460 N N . GLY A 1 202 ? -11.188 0.622 3.583 1.00 79.25 202 GLY A N 1
ATOM 1461 C CA . GLY A 1 202 ? -12.035 0.499 4.776 1.00 79.25 202 GLY A CA 1
ATOM 1462 C C . GLY A 1 202 ? -12.331 -0.947 5.187 1.00 79.25 202 GLY A C 1
ATOM 1463 O O . GLY A 1 202 ? -12.671 -1.211 6.340 1.00 79.25 202 GLY A O 1
ATOM 1464 N N . TRP A 1 203 ? -12.141 -1.913 4.285 1.00 81.69 203 TRP A N 1
ATOM 1465 C CA . TRP A 1 203 ? -12.477 -3.323 4.526 1.00 81.69 203 TRP A CA 1
ATOM 1466 C C . TRP A 1 203 ? -11.685 -3.959 5.676 1.00 81.69 203 TRP A C 1
ATOM 1468 O O . TRP A 1 203 ? -12.211 -4.821 6.379 1.00 81.69 203 TRP A O 1
ATOM 1478 N N . GLY A 1 204 ? -10.454 -3.499 5.931 1.00 79.44 204 GLY A N 1
ATOM 1479 C CA . GLY A 1 204 ? -9.681 -3.929 7.097 1.00 79.44 204 GLY A CA 1
ATOM 1480 C C . GLY A 1 204 ? -10.353 -3.543 8.419 1.00 79.44 204 GLY A C 1
ATOM 1481 O O . GLY A 1 204 ? -10.447 -4.366 9.326 1.00 79.44 204 GLY A O 1
ATOM 1482 N N . LEU A 1 205 ? -10.894 -2.325 8.513 1.00 81.31 205 LEU A N 1
ATOM 1483 C CA . LEU A 1 205 ? -11.641 -1.872 9.689 1.00 81.31 205 LEU A CA 1
ATOM 1484 C C . LEU A 1 205 ? -13.004 -2.561 9.812 1.00 81.31 205 LEU A C 1
ATOM 1486 O O . LEU A 1 205 ? -13.408 -2.899 10.923 1.00 81.31 205 LEU A O 1
ATOM 1490 N N . LEU A 1 206 ? -13.694 -2.819 8.695 1.00 84.00 206 LEU A N 1
ATOM 1491 C CA . LEU A 1 206 ? -14.946 -3.587 8.696 1.00 84.00 206 LEU A CA 1
ATOM 1492 C C . LEU A 1 206 ? -14.736 -5.006 9.237 1.00 84.00 206 LEU A C 1
ATOM 1494 O O . LEU A 1 206 ? -15.518 -5.464 10.071 1.00 84.00 206 LEU A O 1
ATOM 1498 N N . ALA A 1 207 ? -13.649 -5.672 8.837 1.00 82.69 207 ALA A N 1
ATOM 1499 C CA . ALA A 1 207 ? -13.288 -6.985 9.366 1.00 82.69 207 ALA A CA 1
ATOM 1500 C C . ALA A 1 207 ? -13.068 -6.944 10.886 1.00 82.69 207 ALA A C 1
ATOM 1502 O O . ALA A 1 207 ? -13.574 -7.800 11.607 1.00 82.69 207 ALA A O 1
ATOM 1503 N N . VAL A 1 208 ? -12.379 -5.913 11.382 1.00 81.81 208 VAL A N 1
ATOM 1504 C CA . VAL A 1 208 ? -12.134 -5.703 12.818 1.00 81.81 208 VAL A CA 1
ATOM 1505 C C . VAL A 1 208 ? -13.415 -5.367 13.595 1.00 81.81 208 VAL A C 1
ATOM 1507 O O . VAL A 1 208 ? -13.531 -5.733 14.760 1.00 81.81 208 VAL A O 1
ATOM 1510 N N . ARG A 1 209 ? -14.409 -4.736 12.958 1.00 82.50 209 ARG A N 1
ATOM 1511 C CA . ARG A 1 209 ? -15.759 -4.531 13.520 1.00 82.50 209 ARG A CA 1
ATOM 1512 C C . ARG A 1 209 ? -16.623 -5.806 13.518 1.00 82.50 209 ARG A C 1
ATOM 1514 O O . ARG A 1 209 ? -17.784 -5.747 13.910 1.00 82.50 209 ARG A O 1
ATOM 1521 N N . GLY A 1 210 ? -16.085 -6.949 13.086 1.00 76.81 210 GLY A N 1
ATOM 1522 C CA . GLY A 1 210 ? -16.783 -8.238 13.077 1.00 76.81 210 GLY A CA 1
ATOM 1523 C C . GLY A 1 210 ? -17.455 -8.590 11.747 1.00 76.81 210 GLY A C 1
ATOM 1524 O O . GLY A 1 210 ? -18.184 -9.578 11.674 1.00 76.81 210 GLY A O 1
ATOM 1525 N N . GLN A 1 211 ? -17.214 -7.831 10.673 1.00 83.50 211 GLN A N 1
ATOM 1526 C CA . GLN A 1 211 ? -17.710 -8.162 9.335 1.00 83.50 211 GLN A CA 1
ATOM 1527 C C . GLN A 1 211 ? -16.707 -9.037 8.574 1.00 83.50 211 GLN A C 1
ATOM 1529 O O . GLN A 1 211 ? -15.955 -8.581 7.714 1.00 83.50 211 GLN A O 1
ATOM 1534 N N . TRP A 1 212 ? -16.706 -10.332 8.883 1.00 81.12 212 TRP A N 1
ATOM 1535 C CA . TRP A 1 212 ? -15.745 -11.319 8.369 1.00 81.12 212 TRP A CA 1
ATOM 1536 C C . TRP A 1 212 ? -15.694 -11.430 6.838 1.00 81.12 212 TRP A C 1
ATOM 1538 O O . TRP A 1 212 ? -14.650 -11.777 6.280 1.00 81.12 212 TRP A O 1
ATOM 1548 N N . TRP A 1 213 ? -16.787 -11.091 6.143 1.00 84.88 213 TRP A N 1
ATOM 1549 C CA . TRP A 1 213 ? -16.829 -11.060 4.678 1.00 84.88 213 TRP A CA 1
ATOM 1550 C C . TRP A 1 213 ? -15.781 -10.101 4.093 1.00 84.88 213 TRP A C 1
ATOM 1552 O O . TRP A 1 213 ? -15.197 -10.402 3.052 1.00 84.88 213 TRP A O 1
ATOM 1562 N N . ALA A 1 214 ? -15.483 -8.995 4.785 1.00 85.06 214 ALA A N 1
ATOM 1563 C CA . ALA A 1 214 ? -14.531 -7.985 4.332 1.00 85.06 214 ALA A CA 1
ATOM 1564 C C . ALA A 1 214 ? -13.091 -8.527 4.306 1.00 85.06 214 ALA A C 1
ATOM 1566 O O . ALA A 1 214 ? -12.304 -8.188 3.422 1.00 85.06 214 ALA A O 1
ATOM 1567 N N . LEU A 1 215 ? -12.764 -9.451 5.215 1.00 84.56 215 LEU A N 1
ATOM 1568 C CA . LEU A 1 215 ? -11.475 -10.143 5.228 1.00 84.56 215 LEU A CA 1
ATOM 1569 C C . LEU A 1 215 ? -11.344 -11.096 4.032 1.00 84.56 215 LEU A C 1
ATOM 1571 O O . LEU A 1 215 ? -10.305 -11.128 3.369 1.00 84.56 215 LEU A O 1
ATOM 1575 N N . GLY A 1 216 ? -12.420 -11.822 3.709 1.00 81.19 216 GLY A N 1
ATOM 1576 C CA . GLY A 1 216 ? -12.498 -12.637 2.496 1.00 81.19 216 GLY A CA 1
ATOM 1577 C C . GLY A 1 216 ? -12.366 -11.794 1.225 1.00 81.19 216 GLY A C 1
ATOM 1578 O O . GLY A 1 216 ? -11.594 -12.139 0.331 1.00 81.19 216 GLY A O 1
ATOM 1579 N N . ALA A 1 217 ? -13.045 -10.647 1.170 1.00 83.75 217 AL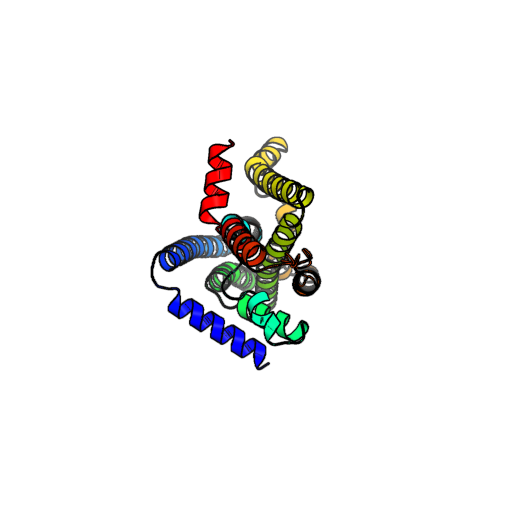A A N 1
ATOM 1580 C CA . ALA A 1 217 ? -12.977 -9.716 0.048 1.00 83.75 217 ALA A CA 1
ATOM 1581 C C . ALA A 1 217 ? -11.558 -9.149 -0.150 1.00 83.75 217 ALA A C 1
ATOM 1583 O O . ALA A 1 217 ? -11.066 -9.107 -1.280 1.00 83.75 217 ALA A O 1
ATOM 1584 N N . LEU A 1 218 ? -10.855 -8.802 0.936 1.00 82.06 218 LEU A N 1
ATOM 1585 C CA . LEU A 1 218 ? -9.443 -8.407 0.889 1.00 82.06 218 LEU A CA 1
ATOM 1586 C C . LEU A 1 218 ? -8.550 -9.528 0.349 1.00 82.06 218 LEU A C 1
ATOM 1588 O O . LEU A 1 218 ? -7.706 -9.278 -0.512 1.00 82.06 218 LEU A O 1
ATOM 1592 N N . ALA A 1 219 ? -8.742 -10.767 0.808 1.00 82.69 219 ALA A N 1
ATOM 1593 C CA . ALA A 1 219 ? -7.971 -11.908 0.321 1.00 82.69 219 ALA A CA 1
ATOM 1594 C C . ALA A 1 219 ? -8.185 -12.141 -1.185 1.00 82.69 219 ALA A C 1
ATOM 1596 O O . ALA A 1 219 ? -7.218 -12.316 -1.930 1.00 82.69 219 ALA A O 1
ATOM 1597 N N . VAL A 1 220 ? -9.435 -12.071 -1.654 1.00 84.00 220 VAL A N 1
ATOM 1598 C CA . VAL A 1 220 ? -9.770 -12.169 -3.083 1.00 84.00 220 VAL A CA 1
ATOM 1599 C C . VAL A 1 220 ? -9.120 -11.034 -3.872 1.00 84.00 220 VAL A C 1
ATOM 1601 O O . VAL A 1 220 ? -8.491 -11.288 -4.900 1.00 84.00 220 VAL A O 1
ATOM 1604 N N . LEU A 1 221 ? -9.197 -9.794 -3.382 1.00 82.06 221 LEU A N 1
ATOM 1605 C CA . LEU A 1 221 ? -8.583 -8.641 -4.037 1.00 82.06 221 LEU A CA 1
ATOM 1606 C C . LEU A 1 221 ? -7.060 -8.793 -4.159 1.00 82.06 221 LEU A C 1
ATOM 1608 O O . LEU A 1 221 ? -6.498 -8.513 -5.218 1.00 82.06 221 LEU A O 1
ATOM 1612 N N . VAL A 1 222 ? -6.390 -9.295 -3.117 1.00 80.12 222 VAL A N 1
ATOM 1613 C CA . VAL A 1 222 ? -4.952 -9.605 -3.156 1.00 80.12 222 VAL A CA 1
ATOM 1614 C C . VAL A 1 222 ? -4.645 -10.633 -4.246 1.00 80.12 222 VAL A C 1
ATOM 1616 O O . VAL A 1 222 ? -3.717 -10.430 -5.031 1.00 80.12 222 VAL A O 1
ATOM 1619 N N . VAL A 1 223 ? -5.430 -11.711 -4.346 1.00 79.12 223 VAL A N 1
ATOM 1620 C CA . VAL A 1 223 ? -5.251 -12.739 -5.387 1.00 79.12 223 VAL A CA 1
ATOM 1621 C C . VAL A 1 223 ? -5.458 -12.157 -6.789 1.00 79.12 223 VAL A C 1
ATOM 1623 O O . VAL A 1 223 ? -4.650 -12.420 -7.683 1.00 79.12 223 VAL A O 1
ATOM 1626 N N . LEU A 1 224 ? -6.484 -11.325 -6.984 1.00 80.69 224 LEU A N 1
ATOM 1627 C CA . LEU A 1 224 ? -6.752 -10.660 -8.261 1.00 80.69 224 LEU A CA 1
ATOM 1628 C C . LEU A 1 224 ? -5.615 -9.715 -8.661 1.00 80.69 224 LEU A C 1
ATOM 1630 O O . LEU A 1 224 ? -5.141 -9.769 -9.797 1.00 80.69 224 LEU A O 1
ATOM 1634 N N . LEU A 1 225 ? -5.127 -8.893 -7.729 1.00 76.50 225 LEU A N 1
ATOM 1635 C CA . LEU A 1 225 ? -4.012 -7.980 -7.976 1.00 76.50 225 LEU A CA 1
ATOM 1636 C C . LEU A 1 225 ? -2.708 -8.736 -8.261 1.00 76.50 225 LEU A C 1
ATOM 1638 O O . LEU A 1 225 ? -1.957 -8.341 -9.154 1.00 76.50 225 LEU A O 1
ATOM 1642 N N . LEU A 1 226 ? -2.451 -9.848 -7.564 1.00 75.56 226 LEU A N 1
ATOM 1643 C CA . LEU A 1 226 ? -1.324 -10.738 -7.861 1.00 75.56 226 LEU A CA 1
ATOM 1644 C C . LEU A 1 226 ? -1.426 -11.324 -9.270 1.00 75.56 226 LEU A C 1
ATOM 1646 O O . LEU A 1 226 ? -0.435 -11.330 -10.004 1.00 75.56 226 LEU A O 1
ATOM 1650 N N . GLY A 1 227 ? -2.615 -11.788 -9.661 1.00 73.81 227 GLY A N 1
ATOM 1651 C CA . GLY A 1 227 ? -2.889 -12.292 -11.004 1.00 73.81 227 GLY A CA 1
ATOM 1652 C C . GLY A 1 227 ? -2.665 -11.225 -12.075 1.00 73.81 227 GLY A C 1
ATOM 1653 O O . GLY A 1 227 ? -1.936 -11.463 -13.041 1.00 73.81 227 GLY A O 1
ATOM 1654 N N . ALA A 1 228 ? -3.216 -10.025 -11.871 1.00 74.81 228 ALA A N 1
ATOM 1655 C CA . ALA A 1 228 ? -3.050 -8.884 -12.766 1.00 74.81 228 ALA A CA 1
ATOM 1656 C C . ALA A 1 228 ? -1.574 -8.489 -12.905 1.00 74.81 228 ALA A C 1
ATOM 1658 O O . ALA A 1 228 ? -1.071 -8.335 -14.020 1.00 74.81 228 ALA A O 1
ATOM 1659 N N . TRP A 1 229 ? -0.850 -8.389 -11.789 1.00 74.19 229 TRP A N 1
ATOM 1660 C CA . TRP A 1 229 ? 0.572 -8.064 -11.783 1.00 74.19 229 TRP A CA 1
ATOM 1661 C C . TRP A 1 229 ? 1.412 -9.129 -12.497 1.00 74.19 229 TRP A C 1
ATOM 1663 O O . TRP A 1 229 ? 2.238 -8.787 -13.344 1.00 74.19 229 TRP A O 1
ATOM 1673 N N . ALA A 1 230 ? 1.173 -10.417 -12.234 1.00 72.00 230 ALA A N 1
ATOM 1674 C CA . ALA A 1 230 ? 1.865 -11.513 -12.913 1.00 72.00 230 ALA A CA 1
ATOM 1675 C C . ALA A 1 230 ? 1.591 -11.522 -14.429 1.00 72.00 230 ALA A C 1
ATOM 1677 O O . ALA A 1 230 ? 2.515 -11.711 -15.226 1.00 72.00 230 ALA A O 1
ATOM 1678 N N . ALA A 1 231 ? 0.345 -11.268 -14.840 1.00 74.88 231 ALA A N 1
ATOM 1679 C CA . ALA A 1 231 ? -0.029 -11.141 -16.246 1.00 74.88 231 ALA A CA 1
ATOM 1680 C C . ALA A 1 231 ? 0.665 -9.941 -16.913 1.00 74.88 231 ALA A C 1
ATOM 1682 O O . ALA A 1 231 ? 1.221 -10.074 -18.006 1.00 74.88 231 ALA A O 1
ATOM 1683 N N . LEU A 1 232 ? 0.697 -8.787 -16.239 1.00 69.50 232 LEU A N 1
ATOM 1684 C CA . LEU A 1 232 ? 1.389 -7.580 -16.697 1.00 69.50 232 LEU A CA 1
ATOM 1685 C C . LEU A 1 232 ? 2.902 -7.800 -16.823 1.00 69.50 232 LEU A C 1
ATOM 1687 O O . LEU A 1 232 ? 3.500 -7.375 -17.812 1.00 69.50 232 LEU A O 1
ATOM 1691 N N . LEU A 1 233 ? 3.519 -8.514 -15.876 1.00 67.69 233 LEU A N 1
ATOM 1692 C CA . LEU A 1 233 ? 4.925 -8.908 -15.959 1.00 67.69 233 LEU A CA 1
ATOM 1693 C C . LEU A 1 233 ? 5.196 -9.813 -17.152 1.00 67.69 233 LEU A C 1
ATOM 1695 O O . LEU A 1 233 ? 6.134 -9.548 -17.896 1.00 67.69 233 LEU A O 1
ATOM 1699 N N . ASN A 1 234 ? 4.382 -10.844 -17.375 1.00 67.38 234 ASN A N 1
ATOM 1700 C CA . ASN A 1 234 ? 4.549 -11.722 -18.534 1.00 67.38 234 ASN A CA 1
ATOM 1701 C C . ASN A 1 234 ? 4.416 -10.953 -19.855 1.00 67.38 234 ASN A C 1
ATOM 1703 O O . ASN A 1 234 ? 5.209 -11.177 -20.766 1.00 67.38 234 ASN A O 1
ATOM 1707 N N . ARG A 1 235 ? 3.489 -9.991 -19.943 1.00 66.88 235 ARG A N 1
ATOM 1708 C CA . ARG A 1 235 ? 3.365 -9.106 -21.114 1.00 66.88 235 ARG A CA 1
ATOM 1709 C C . ARG A 1 235 ? 4.591 -8.204 -21.299 1.00 66.88 235 ARG A C 1
ATOM 1711 O O . ARG A 1 235 ? 5.011 -7.975 -22.430 1.00 66.88 235 ARG A O 1
ATOM 1718 N N . ARG A 1 236 ? 5.199 -7.719 -20.209 1.00 61.44 236 ARG A N 1
ATOM 1719 C CA . ARG A 1 236 ? 6.425 -6.898 -20.248 1.00 61.44 236 ARG A CA 1
ATOM 1720 C C . ARG A 1 236 ? 7.667 -7.698 -20.643 1.00 61.44 236 ARG A C 1
ATOM 1722 O O . ARG A 1 236 ? 8.466 -7.193 -21.423 1.00 61.44 236 ARG A O 1
ATOM 1729 N N . SER A 1 237 ? 7.815 -8.908 -20.106 1.00 54.84 237 SER A N 1
ATOM 1730 C CA . SER A 1 237 ? 8.965 -9.799 -20.322 1.00 54.84 237 SER A CA 1
ATOM 1731 C C . SER A 1 237 ? 8.911 -10.515 -21.673 1.00 54.84 237 SER A C 1
ATOM 1733 O O . SER A 1 237 ? 9.947 -10.744 -22.285 1.00 54.84 237 SER A O 1
ATOM 1735 N N . GLY A 1 238 ? 7.707 -10.865 -22.143 1.00 48.47 238 GLY A N 1
ATOM 1736 C CA . GLY A 1 238 ? 7.486 -11.498 -23.448 1.00 48.47 238 GLY A CA 1
ATOM 1737 C C . GLY A 1 238 ? 7.709 -10.542 -24.620 1.00 48.47 238 GLY A C 1
ATOM 1738 O O . GLY A 1 238 ? 8.091 -10.971 -25.704 1.00 48.47 238 GLY A O 1
ATOM 1739 N N . ALA A 1 239 ? 7.574 -9.235 -24.387 1.00 45.19 239 ALA A N 1
ATOM 1740 C CA . ALA A 1 239 ? 8.067 -8.214 -25.295 1.00 45.19 239 ALA A CA 1
ATOM 1741 C C . ALA A 1 239 ? 9.582 -8.055 -25.113 1.00 45.19 239 ALA A C 1
ATOM 1743 O O . ALA A 1 239 ? 10.066 -6.985 -24.731 1.00 45.19 239 ALA A O 1
ATOM 1744 N N . VAL A 1 240 ? 10.348 -9.105 -25.442 1.00 42.09 240 VAL A N 1
ATOM 1745 C CA . VAL A 1 240 ? 11.678 -8.873 -26.002 1.00 42.09 240 VAL A CA 1
ATOM 1746 C C . VAL A 1 240 ? 11.418 -7.846 -27.089 1.00 42.09 240 VAL A C 1
ATOM 1748 O O . VAL A 1 240 ? 10.676 -8.114 -28.036 1.00 42.09 240 VAL A O 1
ATOM 1751 N N . ARG A 1 241 ? 11.936 -6.626 -26.923 1.00 43.50 241 ARG A N 1
ATOM 1752 C CA . ARG A 1 241 ? 12.117 -5.758 -28.075 1.00 43.50 241 ARG A CA 1
ATOM 1753 C C . ARG A 1 241 ? 13.054 -6.559 -28.963 1.00 43.50 241 ARG A C 1
ATOM 1755 O O . ARG A 1 241 ? 14.269 -6.437 -28.854 1.00 43.50 241 ARG A O 1
ATOM 1762 N N . ALA A 1 242 ? 12.489 -7.384 -29.843 1.00 41.59 242 ALA A N 1
ATOM 1763 C CA . ALA A 1 242 ? 13.067 -7.536 -31.146 1.00 41.59 242 ALA A CA 1
ATOM 1764 C C . ALA A 1 242 ? 13.265 -6.085 -31.557 1.00 41.59 242 ALA A C 1
ATOM 1766 O O . ALA A 1 242 ? 12.305 -5.317 -31.665 1.00 41.59 242 ALA A O 1
ATOM 1767 N N . SER A 1 243 ? 14.520 -5.656 -31.570 1.00 43.06 243 SER A N 1
ATOM 1768 C CA . SER A 1 243 ? 14.946 -4.478 -32.293 1.00 43.06 243 SER A CA 1
ATOM 1769 C C . SER A 1 243 ? 14.455 -4.710 -33.723 1.00 43.06 243 SER A C 1
ATOM 1771 O O . SER A 1 243 ? 15.171 -5.254 -34.551 1.00 43.06 243 SER A O 1
ATOM 1773 N N . GLY A 1 244 ? 13.174 -4.419 -33.959 1.00 42.03 244 GLY A N 1
ATOM 1774 C CA . GLY A 1 244 ? 12.426 -4.747 -35.167 1.00 42.03 244 GLY A CA 1
ATOM 1775 C C . GLY A 1 244 ? 12.753 -3.785 -36.294 1.00 42.03 244 GLY A C 1
ATOM 1776 O O . GLY A 1 244 ? 12.319 -3.979 -37.421 1.00 42.03 244 GLY A O 1
ATOM 1777 N N . ARG A 1 245 ? 13.614 -2.794 -36.036 1.00 44.91 245 ARG A N 1
ATOM 1778 C CA . ARG A 1 245 ? 14.544 -2.386 -37.076 1.00 44.91 245 ARG A CA 1
ATOM 1779 C C . ARG A 1 245 ? 15.525 -3.527 -37.234 1.00 44.91 245 ARG A C 1
ATOM 1781 O O . ARG A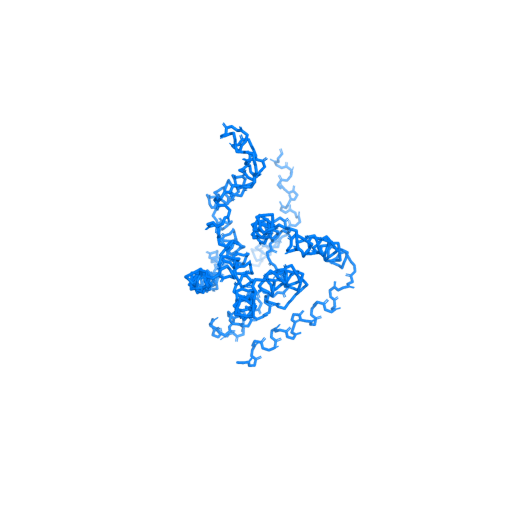 1 245 ? 16.562 -3.556 -36.569 1.00 44.91 245 ARG A O 1
ATOM 1788 N N . GLY A 1 246 ? 15.166 -4.462 -38.118 1.00 45.25 246 GLY A N 1
ATOM 1789 C CA . GLY A 1 246 ? 16.144 -5.320 -38.762 1.00 45.25 246 GLY A CA 1
ATOM 1790 C C . GLY A 1 246 ? 17.355 -4.446 -39.039 1.00 45.25 246 GLY A C 1
ATOM 1791 O O . GLY A 1 246 ? 17.203 -3.345 -39.578 1.00 45.25 246 GLY A O 1
ATOM 1792 N N . ARG A 1 247 ? 18.515 -4.847 -38.509 1.00 50.78 247 ARG A N 1
ATOM 1793 C CA . ARG A 1 247 ? 19.771 -4.140 -38.746 1.00 50.78 247 ARG A CA 1
ATOM 1794 C C . ARG A 1 247 ? 19.856 -3.977 -40.252 1.00 50.78 247 ARG A C 1
ATOM 1796 O O . ARG A 1 247 ? 20.173 -4.946 -40.932 1.00 50.78 247 ARG A O 1
ATOM 1803 N N . SER A 1 248 ? 19.543 -2.785 -40.758 1.00 54.97 248 SER A N 1
ATOM 1804 C CA . SER A 1 248 ? 19.843 -2.460 -42.136 1.00 54.97 248 SER A CA 1
ATOM 1805 C C . SER A 1 248 ? 21.356 -2.489 -42.180 1.00 54.97 248 SER A C 1
ATOM 1807 O O . SER A 1 248 ? 22.055 -1.608 -41.665 1.00 54.97 248 SER A O 1
ATOM 1809 N N . THR A 1 249 ? 21.882 -3.618 -42.639 1.00 59.22 249 THR A N 1
ATOM 1810 C CA . THR A 1 249 ? 23.277 -3.713 -42.994 1.00 59.22 249 THR A CA 1
ATOM 1811 C C . THR A 1 249 ? 23.400 -2.772 -44.173 1.00 59.22 249 THR A C 1
ATOM 1813 O O . THR A 1 249 ? 23.030 -3.144 -45.281 1.00 59.22 249 THR A O 1
ATOM 1816 N N . MET A 1 250 ? 23.839 -1.536 -43.922 1.00 62.91 250 MET A N 1
ATOM 1817 C CA . MET A 1 250 ? 24.400 -0.693 -44.971 1.00 62.91 250 MET A CA 1
ATOM 1818 C C . MET A 1 250 ? 25.507 -1.531 -45.609 1.00 62.91 250 MET A C 1
ATOM 1820 O O . MET A 1 250 ? 26.559 -1.737 -45.002 1.00 62.91 250 MET A O 1
ATOM 1824 N N . ARG A 1 251 ? 25.187 -2.159 -46.742 1.00 65.44 251 ARG A N 1
ATOM 1825 C CA . ARG A 1 251 ? 26.124 -2.960 -47.518 1.00 65.44 251 ARG A CA 1
ATOM 1826 C C . ARG A 1 251 ? 26.926 -1.964 -48.334 1.00 65.44 251 ARG A C 1
ATOM 1828 O O . ARG A 1 251 ? 26.360 -1.254 -49.156 1.00 65.44 251 ARG A O 1
ATOM 1835 N N . ALA A 1 252 ? 28.216 -1.884 -48.054 1.00 69.00 252 ALA A N 1
ATOM 1836 C CA . ALA A 1 252 ? 29.144 -1.145 -48.885 1.00 69.00 252 ALA A CA 1
ATOM 1837 C C . ALA A 1 252 ? 29.663 -2.081 -49.979 1.00 69.00 252 ALA A C 1
ATOM 1839 O O . ALA A 1 252 ? 30.064 -3.203 -49.680 1.00 69.00 252 ALA A O 1
ATOM 1840 N N . SER A 1 253 ? 29.640 -1.631 -51.230 1.00 74.94 253 SER A N 1
ATOM 1841 C CA . SER A 1 253 ? 30.207 -2.355 -52.375 1.00 74.94 253 SER A CA 1
ATOM 1842 C C . SER A 1 253 ? 31.713 -2.112 -52.559 1.00 74.94 253 SER A C 1
ATOM 1844 O O . SER A 1 253 ? 32.330 -2.778 -53.380 1.00 74.94 253 SER A O 1
ATOM 1846 N N . GLY A 1 254 ? 32.314 -1.197 -51.786 1.00 81.00 254 GLY A N 1
ATOM 1847 C CA . GLY A 1 254 ? 33.737 -0.845 -51.847 1.00 81.00 254 GLY A CA 1
ATOM 1848 C C . GLY A 1 254 ? 34.234 -0.140 -50.577 1.00 81.00 254 GLY A C 1
ATOM 1849 O O . GLY A 1 254 ? 33.436 0.190 -49.694 1.00 81.00 254 GLY A O 1
ATOM 1850 N N . ALA A 1 255 ? 35.551 0.081 -50.481 1.00 78.19 255 ALA A N 1
ATOM 1851 C CA . ALA A 1 255 ? 36.214 0.644 -49.296 1.00 78.19 255 ALA A CA 1
ATOM 1852 C C . ALA A 1 255 ? 35.683 2.040 -48.919 1.00 78.19 255 ALA A C 1
ATOM 1854 O O . ALA A 1 255 ? 35.358 2.282 -47.756 1.00 78.19 255 ALA A O 1
ATOM 1855 N N . ASP A 1 256 ? 35.473 2.909 -49.906 1.00 81.44 256 ASP A N 1
ATOM 1856 C CA . ASP A 1 256 ? 34.965 4.270 -49.686 1.00 81.44 256 ASP A CA 1
ATOM 1857 C C . ASP A 1 256 ? 33.518 4.260 -49.173 1.00 81.44 256 ASP A C 1
ATOM 1859 O O . ASP A 1 256 ? 33.156 4.977 -48.237 1.00 81.44 256 ASP A O 1
ATOM 1863 N N . GLY A 1 257 ? 32.693 3.353 -49.707 1.00 79.31 257 GLY A N 1
ATOM 1864 C CA . GLY A 1 257 ? 31.326 3.140 -49.232 1.00 79.31 257 GLY A CA 1
ATOM 1865 C C . GLY A 1 257 ? 31.277 2.605 -47.799 1.00 79.31 257 GLY A C 1
ATOM 1866 O O . GLY A 1 257 ? 30.333 2.896 -47.063 1.00 79.31 257 GLY A O 1
ATOM 1867 N N . ALA A 1 258 ? 32.294 1.850 -47.373 1.00 80.12 258 ALA A N 1
ATOM 1868 C CA . ALA A 1 258 ? 32.385 1.335 -46.010 1.00 80.12 258 ALA A CA 1
ATOM 1869 C C . ALA A 1 258 ? 32.728 2.449 -45.014 1.00 80.12 258 ALA A C 1
ATOM 1871 O O . ALA A 1 258 ? 32.170 2.474 -43.914 1.00 80.12 258 ALA A O 1
ATOM 1872 N N . ILE A 1 259 ? 33.583 3.394 -45.415 1.00 82.69 259 ILE A N 1
ATOM 1873 C CA . ILE A 1 259 ? 33.913 4.584 -44.623 1.00 82.69 259 ILE A CA 1
ATOM 1874 C C . ILE A 1 259 ? 32.667 5.458 -44.465 1.00 82.69 259 ILE A C 1
ATOM 1876 O O . ILE A 1 259 ? 32.271 5.756 -43.341 1.00 82.69 259 ILE A O 1
ATOM 1880 N N . VAL A 1 260 ? 31.968 5.774 -45.557 1.00 80.19 260 VAL A N 1
ATOM 1881 C CA . VAL A 1 260 ? 30.747 6.600 -45.512 1.00 80.19 260 VAL A CA 1
ATOM 1882 C C . VAL A 1 260 ? 29.645 5.927 -44.686 1.00 80.19 260 VAL A C 1
ATOM 1884 O O . VAL A 1 260 ? 29.007 6.570 -43.853 1.00 80.19 260 VAL A O 1
ATOM 1887 N N . ALA A 1 261 ? 29.450 4.614 -44.840 1.00 80.69 261 ALA A N 1
ATOM 1888 C CA . ALA A 1 261 ? 28.489 3.862 -44.036 1.00 80.69 261 ALA A CA 1
ATOM 1889 C C . ALA A 1 261 ? 28.859 3.835 -42.541 1.00 80.69 261 ALA A C 1
ATOM 1891 O O . ALA A 1 261 ? 27.970 3.864 -41.684 1.00 80.69 261 ALA A O 1
ATOM 1892 N N . LYS A 1 262 ? 30.157 3.783 -42.207 1.00 82.06 262 LYS A N 1
ATOM 1893 C CA . LYS A 1 262 ? 30.649 3.871 -40.825 1.00 82.06 262 LYS A CA 1
ATOM 1894 C C . LYS A 1 262 ? 30.396 5.260 -40.243 1.00 82.06 262 LYS A C 1
ATOM 1896 O O . LYS A 1 262 ? 29.872 5.345 -39.131 1.00 82.06 262 LYS A O 1
ATOM 1901 N N . GLU A 1 263 ? 30.714 6.316 -40.984 1.00 83.50 263 GLU A N 1
ATOM 1902 C CA . GLU A 1 263 ? 30.527 7.697 -40.536 1.00 83.50 263 GLU A CA 1
ATOM 1903 C C . GLU A 1 263 ? 29.044 8.020 -40.348 1.00 83.50 263 GLU A C 1
ATOM 1905 O O . GLU A 1 263 ? 28.652 8.416 -39.255 1.00 83.50 263 GLU A O 1
ATOM 1910 N N . LEU A 1 264 ? 28.182 7.709 -41.324 1.00 78.31 264 LEU A N 1
ATOM 1911 C CA . LEU A 1 264 ? 26.726 7.891 -41.209 1.00 78.31 264 LEU A CA 1
ATOM 1912 C C . LEU A 1 264 ? 26.125 7.103 -40.041 1.00 78.31 264 LEU A C 1
ATOM 1914 O O . LEU A 1 264 ? 25.233 7.586 -39.339 1.00 78.31 264 LEU A O 1
ATOM 1918 N N . ARG A 1 265 ? 26.617 5.884 -39.792 1.00 76.94 265 ARG A N 1
ATOM 1919 C CA . ARG A 1 265 ? 26.163 5.074 -38.657 1.00 76.94 265 ARG A CA 1
ATOM 1920 C C . ARG A 1 265 ? 26.595 5.682 -37.326 1.00 76.94 265 ARG A C 1
ATOM 1922 O O . ARG A 1 265 ? 25.801 5.657 -36.386 1.00 76.94 265 ARG A O 1
ATOM 1929 N N . THR A 1 266 ? 27.812 6.206 -37.240 1.00 79.69 266 THR A N 1
ATOM 1930 C CA . THR A 1 266 ? 28.316 6.892 -36.042 1.00 79.69 266 THR A CA 1
ATOM 1931 C C . THR A 1 266 ? 27.528 8.179 -35.803 1.00 79.69 266 THR A C 1
ATOM 1933 O O . THR A 1 266 ? 27.007 8.369 -34.708 1.00 79.69 266 THR A O 1
ATOM 1936 N N . TRP A 1 267 ? 27.299 8.966 -36.858 1.00 77.00 267 TRP A N 1
ATOM 1937 C CA . TRP A 1 267 ? 26.465 10.171 -36.847 1.00 77.00 267 TRP A CA 1
ATOM 1938 C C . TRP A 1 267 ? 25.043 9.896 -36.352 1.00 77.00 267 TRP A C 1
ATOM 1940 O O . TRP A 1 267 ? 24.558 10.562 -35.446 1.00 77.00 267 TRP A O 1
ATOM 1950 N N . SER A 1 268 ? 24.389 8.852 -36.872 1.00 70.44 268 SER A N 1
ATOM 1951 C CA . SER A 1 268 ? 23.021 8.488 -36.468 1.00 70.44 268 SER A CA 1
ATOM 1952 C C . SER A 1 268 ? 22.896 8.034 -35.006 1.00 70.44 268 SER A C 1
ATOM 1954 O O . SER A 1 268 ? 21.789 7.982 -34.466 1.00 70.44 268 SER A O 1
ATOM 1956 N N . ARG A 1 269 ? 24.016 7.661 -34.374 1.00 71.25 269 ARG A N 1
ATOM 1957 C CA . ARG A 1 269 ? 24.079 7.130 -33.007 1.00 71.25 269 ARG A CA 1
ATOM 1958 C C . ARG A 1 269 ? 24.519 8.155 -31.974 1.00 71.25 269 ARG A C 1
ATOM 1960 O O . ARG A 1 269 ? 24.409 7.865 -30.784 1.00 71.25 269 ARG A O 1
ATOM 1967 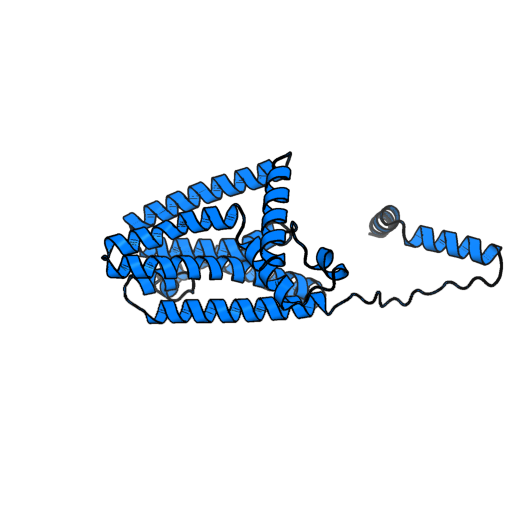N N . ASP A 1 270 ? 24.977 9.324 -32.406 1.00 78.50 270 ASP A N 1
ATOM 1968 C CA . ASP A 1 270 ? 25.310 10.413 -31.504 1.00 78.50 270 ASP A CA 1
ATOM 1969 C C . ASP A 1 270 ? 24.022 11.075 -30.986 1.00 78.50 270 ASP A C 1
ATOM 1971 O O . ASP A 1 270 ? 23.375 11.900 -31.638 1.00 78.50 270 ASP A O 1
ATOM 1975 N N . LEU A 1 271 ? 23.611 10.639 -29.795 1.00 63.62 271 LEU A N 1
ATOM 1976 C CA . LEU A 1 271 ? 22.392 11.093 -29.129 1.00 63.62 271 LEU A CA 1
ATOM 1977 C C . LEU A 1 271 ? 22.446 12.580 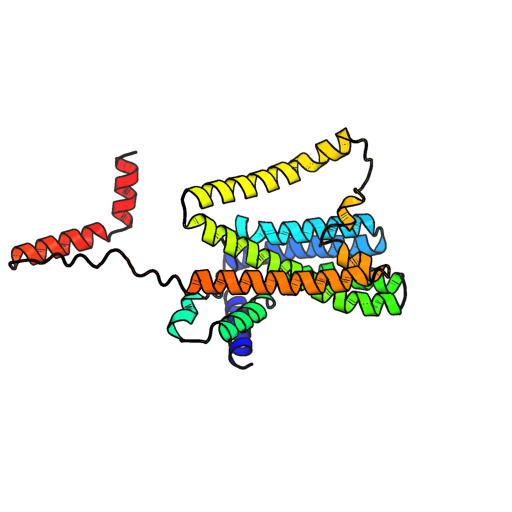-28.770 1.00 63.62 271 LEU A C 1
ATOM 1979 O O . LEU A 1 271 ? 21.403 13.230 -28.780 1.00 63.62 271 LEU A O 1
ATOM 1983 N N . VAL A 1 272 ? 23.635 13.120 -28.486 1.00 70.38 272 VAL A N 1
ATOM 1984 C CA . VAL A 1 272 ? 23.811 14.521 -28.075 1.00 70.38 272 VAL A CA 1
ATOM 1985 C C . VAL A 1 272 ? 23.488 15.449 -29.243 1.00 70.38 272 VAL A C 1
ATOM 1987 O O . VAL A 1 272 ? 22.746 16.419 -29.090 1.00 70.38 272 VAL A O 1
ATOM 1990 N N . ARG A 1 273 ? 23.965 15.103 -30.441 1.00 62.38 273 ARG A N 1
ATOM 1991 C CA . ARG A 1 273 ? 23.741 15.890 -31.659 1.00 62.38 273 ARG A CA 1
ATOM 1992 C C . ARG A 1 273 ? 22.340 15.753 -32.244 1.00 62.38 273 ARG A C 1
ATOM 1994 O O . ARG A 1 273 ? 21.782 16.756 -32.679 1.00 62.38 273 ARG A O 1
ATOM 2001 N N . ASN A 1 274 ? 21.723 14.569 -32.194 1.00 66.38 274 ASN A N 1
ATOM 2002 C CA . ASN A 1 274 ? 20.305 14.435 -32.556 1.00 66.38 274 ASN A CA 1
ATOM 2003 C C . ASN A 1 274 ? 19.415 15.306 -31.662 1.00 66.38 274 ASN A C 1
ATOM 2005 O O . ASN A 1 274 ? 18.464 15.910 -32.148 1.00 66.38 274 ASN A O 1
ATOM 2009 N N . HIS A 1 275 ? 19.745 15.420 -30.373 1.00 65.31 275 HIS A N 1
ATOM 2010 C CA . HIS A 1 275 ? 19.019 16.309 -29.473 1.00 65.31 275 HIS A CA 1
ATOM 2011 C C . HIS A 1 275 ? 19.153 17.777 -29.908 1.00 65.31 275 HIS A C 1
ATOM 2013 O O . HIS A 1 275 ? 18.139 18.455 -30.042 1.00 65.31 275 HIS A O 1
ATOM 2019 N N . GLN A 1 276 ? 20.368 18.229 -30.242 1.00 73.88 276 GLN A N 1
ATOM 2020 C CA . GLN A 1 276 ? 20.631 19.591 -30.731 1.00 73.88 276 GLN A CA 1
ATOM 2021 C C . GLN A 1 276 ? 19.928 19.919 -32.059 1.00 73.88 276 GLN A C 1
ATOM 2023 O O . GLN A 1 276 ? 19.422 21.026 -32.215 1.00 73.88 276 GLN A O 1
ATOM 2028 N N . LEU A 1 277 ? 19.831 18.967 -32.993 1.00 65.88 277 LEU A N 1
ATOM 2029 C CA . LEU A 1 277 ? 19.102 19.159 -34.256 1.00 65.88 277 LEU A CA 1
ATOM 2030 C C . LEU A 1 277 ? 17.599 19.371 -34.044 1.00 65.88 277 LEU A C 1
ATOM 2032 O O . LEU A 1 277 ? 16.984 20.144 -34.772 1.00 65.88 277 LEU A O 1
ATOM 2036 N N . THR A 1 278 ? 17.016 18.724 -33.032 1.00 64.81 278 THR A N 1
ATOM 2037 C CA . THR A 1 278 ? 15.603 18.938 -32.677 1.00 64.81 278 THR A CA 1
ATOM 2038 C C . THR A 1 278 ? 15.343 20.369 -32.208 1.00 64.81 278 THR A C 1
ATOM 2040 O O . THR A 1 278 ? 14.288 20.904 -32.516 1.00 64.81 278 THR A O 1
ATOM 2043 N N . PHE A 1 279 ? 16.303 20.986 -31.509 1.00 68.69 279 PHE A N 1
ATOM 2044 C CA . PHE A 1 279 ? 16.208 22.378 -31.049 1.00 68.69 279 PHE A CA 1
ATOM 2045 C C . PHE A 1 279 ? 16.531 23.405 -32.138 1.00 68.69 279 PHE A C 1
ATOM 2047 O O . PHE A 1 279 ? 16.069 24.533 -32.064 1.00 68.69 279 PHE A O 1
ATOM 2054 N N . ALA A 1 280 ? 17.328 23.037 -33.143 1.00 69.50 280 ALA A N 1
ATOM 2055 C CA . ALA A 1 280 ? 17.638 23.918 -34.270 1.00 69.50 280 ALA A CA 1
ATOM 2056 C C . ALA A 1 280 ? 16.507 23.988 -35.316 1.00 69.50 280 ALA A C 1
ATOM 2058 O O . ALA A 1 280 ? 16.504 24.885 -36.154 1.00 69.50 280 ALA A O 1
ATOM 2059 N N . LEU A 1 281 ? 15.579 23.024 -35.293 1.00 62.00 281 LEU A N 1
ATOM 2060 C CA . LEU A 1 281 ? 14.434 22.922 -36.207 1.00 62.00 281 LEU A CA 1
ATOM 2061 C C . LEU A 1 281 ? 13.085 23.252 -35.534 1.00 62.00 281 LEU A C 1
ATOM 2063 O O . LEU A 1 281 ? 12.050 23.143 -36.192 1.00 62.00 281 LEU A O 1
ATOM 2067 N N . SER A 1 282 ? 13.094 23.613 -34.246 1.00 47.41 282 SER A N 1
ATOM 2068 C CA . SER A 1 282 ? 11.939 24.093 -33.469 1.00 47.41 282 SER A CA 1
ATOM 2069 C C . SER A 1 282 ? 12.020 25.595 -33.261 1.00 47.41 282 SER A C 1
ATOM 2071 O O . SER A 1 282 ? 10.982 26.263 -33.433 1.00 47.41 282 SER A O 1
#